Protein AF-0000000070920409 (afdb_homodimer)

Sequence (312 aa):
MTSNKRRVFLKGTLAAGTVGVAVGAGLLAPSQLLAAWPADAFQAEGIDNSLQATLGTTDLTPGDIEITAPEIAENGAVVPVTMETSMSDVTEMALFAVENGNPLTSKYLLSAGTVPMVATRIKLGQSSDVIAAVKSGGTWYSAAREVKVTIGGCGGMTSNKRRVFLKGTLAAGTVGVAVGAGLLAPSQLLAAWPADAFQAEGIDNSLQATLGTTDLTPGDIEITAPEIAENGAVVPVTMETSMSDVTEMALFAVENGNPLTSKYLLSAGTVPMVATRIKLGQSSDVIAAVKSGGTWYSAAREVKVTIGGCGG

Structure (mmCIF, N/CA/C/O backbone):
data_AF-0000000070920409-model_v1
#
loop_
_entity.id
_entity.type
_entity.pdbx_description
1 polymer 'Sulfur oxidation protein'
#
loop_
_atom_site.group_PDB
_atom_site.id
_atom_site.type_symbol
_atom_site.label_atom_id
_atom_site.label_alt_id
_atom_site.label_comp_id
_atom_site.label_asym_id
_atom_site.label_entity_id
_atom_site.label_seq_id
_atom_site.pdbx_PDB_ins_code
_atom_site.Cartn_x
_atom_site.Cartn_y
_atom_site.Cartn_z
_atom_site.occupancy
_atom_site.B_iso_or_equiv
_atom_site.auth_seq_id
_atom_site.auth_comp_id
_atom_site.auth_asym_id
_atom_site.auth_atom_id
_atom_site.pdbx_PDB_model_num
ATOM 1 N N . MET A 1 1 ? 64.562 73.75 -27.641 1 24.08 1 MET A N 1
ATOM 2 C CA . MET A 1 1 ? 64.125 72.688 -28.547 1 24.08 1 MET A CA 1
ATOM 3 C C . MET A 1 1 ? 63.375 71.625 -27.781 1 24.08 1 MET A C 1
ATOM 5 O O . MET A 1 1 ? 62.562 70.875 -28.359 1 24.08 1 MET A O 1
ATOM 9 N N . THR A 1 2 ? 64.188 71 -26.781 1 21.31 2 THR A N 1
ATOM 10 C CA . THR A 1 2 ? 64 69.562 -26.766 1 21.31 2 THR A CA 1
ATOM 11 C C . THR A 1 2 ? 62.562 69.188 -26.422 1 21.31 2 THR A C 1
ATOM 13 O O . THR A 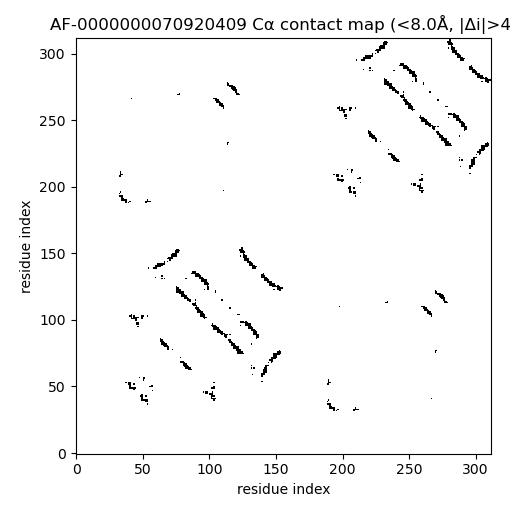1 2 ? 61.812 70 -25.906 1 21.31 2 THR A O 1
ATOM 16 N N . SER A 1 3 ? 62.406 67.812 -26.094 1 22.19 3 SER A N 1
ATOM 17 C CA . SER A 1 3 ? 61.688 66.625 -26.422 1 22.19 3 SER A CA 1
ATOM 18 C C . SER A 1 3 ? 60.438 66.438 -25.562 1 22.19 3 SER A C 1
ATOM 20 O O . SER A 1 3 ? 59.344 66.312 -26.062 1 22.19 3 SER A O 1
ATOM 22 N N . ASN A 1 4 ? 60.406 65.375 -24.625 1 23.73 4 ASN A N 1
ATOM 23 C CA . ASN A 1 4 ? 59.844 64.062 -24.719 1 23.73 4 ASN A CA 1
ATOM 24 C C . ASN A 1 4 ? 58.469 63.969 -24.062 1 23.73 4 ASN A C 1
ATOM 26 O O . ASN A 1 4 ? 58.094 64.875 -23.297 1 23.73 4 ASN A O 1
ATOM 30 N N . LYS A 1 5 ? 58.156 62.656 -23.297 1 25.06 5 LYS A N 1
ATOM 31 C CA . LYS A 1 5 ? 57.375 61.406 -23.266 1 25.06 5 LYS A CA 1
ATOM 32 C C . LYS 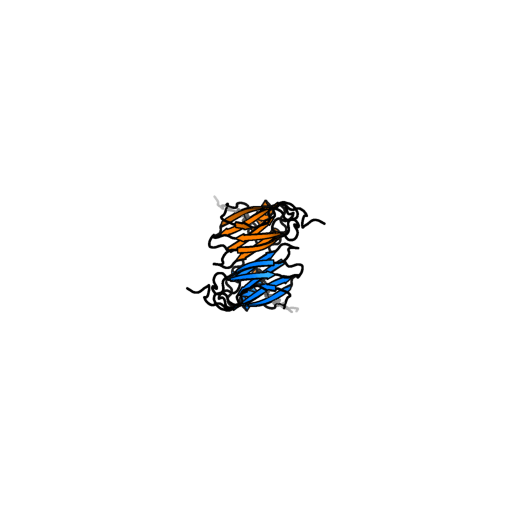A 1 5 ? 56.188 61.562 -22.312 1 25.06 5 LYS A C 1
ATOM 34 O O . LYS A 1 5 ? 56.25 62.281 -21.312 1 25.06 5 LYS A O 1
ATOM 39 N N . ARG A 1 6 ? 55.031 61.062 -22.781 1 29.33 6 ARG A N 1
ATOM 40 C CA . ARG A 1 6 ? 53.688 60.5 -22.781 1 29.33 6 ARG A CA 1
ATOM 41 C C . ARG A 1 6 ? 53.5 59.562 -21.578 1 29.33 6 ARG A C 1
ATOM 43 O O . ARG A 1 6 ? 53.906 58.406 -21.625 1 29.33 6 ARG A O 1
ATOM 50 N N . ARG A 1 7 ? 54.156 59.875 -20.359 1 27.88 7 ARG A N 1
ATOM 51 C CA . ARG A 1 7 ? 54 58.781 -19.406 1 27.88 7 ARG A CA 1
ATOM 52 C C . ARG A 1 7 ? 52.531 58.312 -19.359 1 27.88 7 ARG A C 1
ATOM 54 O O . ARG A 1 7 ? 51.625 59.094 -19.047 1 27.88 7 ARG A O 1
ATOM 61 N N . VAL A 1 8 ? 52.188 57.281 -20.234 1 27.53 8 VAL A N 1
ATOM 62 C CA . VAL A 1 8 ? 51.062 56.406 -20.422 1 27.53 8 VAL A CA 1
ATOM 63 C C . VAL A 1 8 ? 50.656 55.781 -19.094 1 27.53 8 VAL A C 1
ATOM 65 O O . VAL A 1 8 ? 49.812 54.875 -19.062 1 27.53 8 VAL A O 1
ATOM 68 N N . PHE A 1 9 ? 51.188 56.188 -17.969 1 27.42 9 PHE A N 1
ATOM 69 C CA . PHE A 1 9 ? 50.969 55.188 -16.938 1 27.42 9 PHE A CA 1
ATOM 70 C C . PHE A 1 9 ? 49.562 54.625 -16.984 1 27.42 9 PHE A C 1
ATOM 72 O O . PHE A 1 9 ? 48.594 55.375 -17.203 1 27.42 9 PHE A O 1
ATOM 79 N N . LEU A 1 10 ? 49.438 53.25 -16.906 1 28.22 10 LEU A N 1
ATOM 80 C CA . LEU A 1 10 ? 48.75 51.969 -16.875 1 28.22 10 LEU A CA 1
ATOM 81 C C . LEU A 1 10 ? 47.688 51.906 -15.773 1 28.22 10 LEU A C 1
ATOM 83 O O . LEU A 1 10 ? 47.875 51.219 -14.773 1 28.22 10 LEU A O 1
ATOM 87 N N . LYS A 1 11 ? 47.375 53.062 -15.117 1 29.78 11 LYS A N 1
ATOM 88 C CA . LYS A 1 11 ? 46.5 52.688 -14.023 1 29.78 11 LYS A CA 1
ATOM 89 C C . LYS A 1 11 ? 45.438 51.688 -14.5 1 29.78 11 LYS A C 1
ATOM 91 O O . LYS A 1 11 ? 44.656 52 -15.406 1 29.78 11 LYS A O 1
ATOM 96 N N . GLY A 1 12 ? 45.875 50.469 -14.672 1 27.77 12 GLY A N 1
ATOM 97 C CA . GLY A 1 12 ? 45.125 49.219 -14.805 1 27.77 12 GLY A CA 1
ATOM 98 C C . GLY A 1 12 ? 43.844 49.219 -14.008 1 27.77 12 GLY A C 1
ATOM 99 O O . GLY A 1 12 ? 43.844 49.531 -12.812 1 27.77 12 GLY A O 1
ATOM 100 N N . THR A 1 13 ? 42.781 49.812 -14.547 1 29.25 13 THR A N 1
ATOM 101 C CA . THR A 1 13 ? 41.375 49.594 -14.195 1 29.25 13 THR A CA 1
ATOM 102 C C . THR A 1 13 ? 41.125 48.125 -13.883 1 29.25 13 THR A C 1
ATOM 104 O O . THR A 1 13 ? 41.094 47.281 -14.789 1 29.25 13 THR A O 1
ATOM 107 N N . LEU A 1 14 ? 42.094 47.531 -13.062 1 29.72 14 LEU A N 1
ATOM 108 C CA . LEU A 1 14 ? 41.594 46.219 -12.633 1 29.72 14 LEU A CA 1
ATOM 109 C C . LEU A 1 14 ? 40.125 46.344 -12.219 1 29.72 14 LEU A C 1
ATOM 111 O O . LEU A 1 14 ? 39.781 47 -11.227 1 29.72 14 LEU A O 1
ATOM 115 N N . ALA A 1 15 ? 39.25 46.688 -13.25 1 30.47 15 ALA A N 1
ATOM 116 C CA . ALA A 1 15 ? 37.844 46.344 -13.07 1 30.47 15 ALA A CA 1
ATOM 117 C C . ALA A 1 15 ? 37.656 45 -12.359 1 30.47 15 ALA A C 1
ATOM 119 O O . ALA A 1 15 ? 38.062 43.969 -12.883 1 30.47 15 ALA A O 1
ATOM 120 N N . ALA A 1 16 ? 38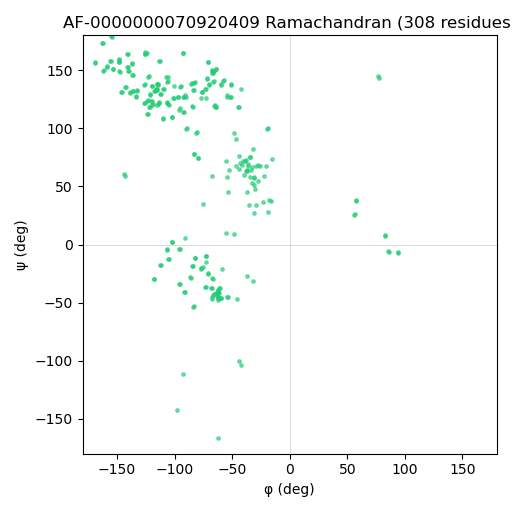.125 44.938 -11.094 1 31.44 16 ALA A N 1
ATOM 121 C CA . ALA A 1 16 ? 37.656 43.844 -10.266 1 31.44 16 ALA A CA 1
ATOM 122 C C . ALA A 1 16 ? 36.25 43.438 -10.633 1 31.44 16 ALA A C 1
ATOM 124 O O . ALA A 1 16 ? 3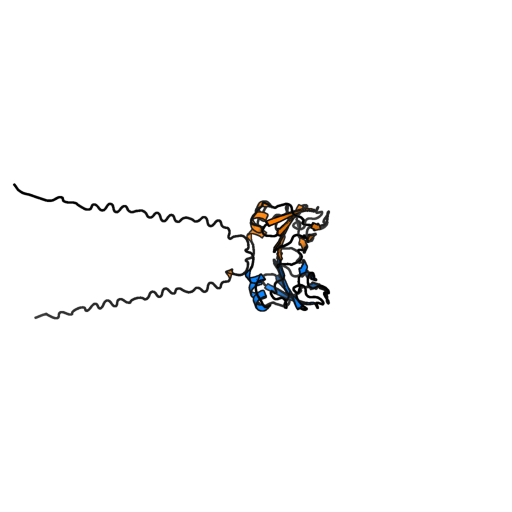5.312 44.219 -10.43 1 31.44 16 ALA A O 1
ATOM 125 N N . GLY A 1 17 ? 36.094 43.062 -11.945 1 31.52 17 GLY A N 1
ATOM 126 C CA . GLY A 1 17 ? 34.875 42.312 -12.18 1 31.52 17 GLY A CA 1
ATOM 127 C C . GLY A 1 17 ? 34.5 41.375 -11.047 1 31.52 17 GLY A C 1
ATOM 128 O O . GLY A 1 17 ? 35.281 40.469 -10.711 1 31.52 17 GLY A O 1
ATOM 129 N N . THR A 1 18 ? 34.125 41.969 -9.969 1 33.81 18 THR A N 1
ATOM 130 C CA . THR A 1 18 ? 33.469 41.125 -9.008 1 33.81 18 THR A CA 1
ATOM 131 C C . THR A 1 18 ? 32.594 40.062 -9.719 1 33.81 18 THR A C 1
ATOM 133 O O . THR A 1 18 ? 31.719 40.406 -10.516 1 33.81 18 THR A O 1
ATOM 136 N N . VAL A 1 19 ? 33.281 39.125 -10.414 1 33.31 19 VAL A N 1
ATOM 137 C CA . VAL A 1 19 ? 32.5 37.906 -10.688 1 33.31 19 VAL A CA 1
ATOM 138 C C . VAL A 1 19 ? 31.562 37.625 -9.516 1 33.31 19 VAL A C 1
ATOM 140 O O . VAL A 1 19 ? 32.031 37.312 -8.406 1 33.31 19 VAL A O 1
ATOM 143 N N . GLY A 1 20 ? 30.703 38.562 -9.203 1 33.12 20 GLY A N 1
ATOM 144 C CA . GLY A 1 20 ? 29.641 38.062 -8.328 1 33.12 20 GLY A CA 1
ATOM 145 C C . GLY A 1 20 ? 29.25 36.625 -8.617 1 33.12 20 GLY A C 1
ATOM 146 O O . GLY A 1 20 ? 28.859 36.281 -9.734 1 33.12 20 GLY A O 1
ATOM 147 N N . VAL A 1 21 ? 30.109 35.719 -8.188 1 34.66 21 VAL A N 1
ATOM 148 C CA . VAL A 1 21 ? 29.531 34.375 -8.086 1 34.66 21 VAL A CA 1
ATOM 149 C C . VAL A 1 21 ? 28.062 34.469 -7.68 1 34.66 21 VAL A C 1
ATOM 151 O O . VAL A 1 21 ? 27.75 34.906 -6.562 1 34.66 21 VAL A O 1
ATOM 154 N N . ALA A 1 22 ? 27.172 35.062 -8.508 1 34.62 22 ALA A N 1
ATOM 155 C CA . ALA A 1 22 ? 25.797 34.625 -8.305 1 34.62 22 ALA A CA 1
ATOM 156 C C . ALA A 1 22 ? 25.734 33.188 -7.84 1 34.62 22 ALA A C 1
ATOM 158 O O . ALA A 1 22 ? 26.109 32.281 -8.586 1 34.62 22 ALA A O 1
ATOM 159 N N . VAL A 1 23 ? 26.359 32.844 -6.75 1 35.19 23 VAL A N 1
ATOM 160 C CA . VAL A 1 23 ? 25.703 31.672 -6.191 1 35.19 23 VAL A CA 1
ATOM 161 C C . VAL A 1 23 ? 24.234 31.656 -6.594 1 35.19 23 VAL A C 1
ATOM 163 O O . VAL A 1 23 ? 23.453 32.531 -6.156 1 35.19 23 VAL A O 1
ATOM 166 N N . GLY A 1 24 ? 23.891 31.719 -7.816 1 34.56 24 GLY A N 1
ATOM 167 C CA . GLY A 1 24 ? 22.578 31.172 -8.117 1 34.56 24 GLY A CA 1
ATOM 168 C C . GLY A 1 24 ? 22.094 30.172 -7.074 1 34.56 24 GLY A C 1
ATOM 169 O O . GLY A 1 24 ? 22.641 29.078 -6.945 1 34.56 24 GLY A O 1
ATOM 170 N N . ALA A 1 25 ? 21.984 30.562 -5.871 1 38.34 25 ALA A N 1
ATOM 171 C CA . ALA A 1 25 ? 21.031 29.844 -5.035 1 38.34 25 ALA A CA 1
ATOM 172 C C . ALA A 1 25 ? 19.969 29.156 -5.887 1 38.34 25 ALA A C 1
ATOM 174 O O . ALA A 1 25 ? 19.047 29.812 -6.398 1 38.34 25 ALA A O 1
ATOM 175 N N . GLY A 1 26 ? 20.266 28.625 -7.047 1 37.44 26 GLY A N 1
ATOM 176 C CA . GLY A 1 26 ? 19.312 27.625 -7.508 1 37.44 26 GLY A CA 1
ATOM 177 C C . GLY A 1 26 ? 18.391 27.141 -6.41 1 37.44 26 GLY A C 1
ATOM 178 O O . GLY A 1 26 ? 18.828 26.547 -5.434 1 37.44 26 GLY A O 1
ATOM 179 N N . LEU A 1 27 ? 17.469 27.859 -5.984 1 36.19 27 LEU A N 1
ATOM 180 C CA . LEU A 1 27 ? 16.203 27.359 -5.43 1 36.19 27 LEU A CA 1
ATOM 181 C C . LEU A 1 27 ? 15.961 25.922 -5.836 1 36.19 27 LEU A C 1
ATOM 183 O O . LEU A 1 27 ? 15.445 25.656 -6.922 1 36.19 27 LEU A O 1
ATOM 187 N N . LEU A 1 28 ? 16.891 25.078 -5.902 1 38.91 28 LEU A N 1
ATOM 188 C CA . LEU A 1 28 ? 16.391 23.719 -5.844 1 38.91 28 LEU A CA 1
ATOM 189 C C . LEU A 1 28 ? 15.094 23.656 -5.035 1 38.91 28 LEU A C 1
ATOM 191 O O . LEU A 1 28 ? 15.086 23.969 -3.846 1 38.91 28 LEU A O 1
ATOM 195 N N . ALA A 1 29 ? 14.055 24.203 -5.492 1 41.34 29 ALA A N 1
ATOM 196 C CA . ALA A 1 29 ? 12.781 23.781 -4.91 1 41.34 29 ALA A CA 1
ATOM 197 C C . ALA A 1 29 ? 12.922 22.438 -4.199 1 41.34 29 ALA A C 1
ATOM 199 O O . ALA A 1 29 ? 13.5 21.5 -4.742 1 41.34 29 ALA A O 1
ATOM 200 N N . PRO A 1 30 ? 13.047 22.359 -2.977 1 42.56 30 PRO A N 1
ATOM 201 C CA . PRO A 1 30 ? 12.977 21.047 -2.33 1 42.56 30 PRO A CA 1
ATOM 202 C C . PRO A 1 30 ? 12.094 20.062 -3.096 1 42.56 30 PRO A C 1
ATOM 204 O O . PRO A 1 30 ? 10.875 20.016 -2.877 1 42.56 30 PRO A O 1
ATOM 207 N N . SER A 1 31 ? 12 20.062 -4.359 1 45.41 31 SER A N 1
ATOM 208 C CA . SER A 1 31 ? 11.32 18.938 -5.008 1 45.41 31 SER A CA 1
ATOM 209 C C . SER A 1 31 ? 11.516 17.641 -4.227 1 45.41 31 SER A C 1
ATOM 211 O O . SER A 1 31 ? 11.133 16.578 -4.695 1 45.41 31 SER A O 1
ATOM 213 N N . GLN A 1 32 ? 12.695 17.484 -3.537 1 46.72 32 GLN A N 1
ATOM 214 C CA . GLN A 1 32 ? 13.25 16.266 -2.959 1 46.72 32 GLN A CA 1
ATOM 215 C C . GLN A 1 32 ? 12.195 15.492 -2.182 1 46.72 32 GLN A C 1
ATOM 217 O O . GLN A 1 32 ? 12.344 14.289 -1.946 1 46.72 32 GLN A O 1
ATOM 222 N N . LEU A 1 33 ? 11.367 16.234 -1.258 1 54.28 33 LEU A N 1
ATOM 223 C CA . LEU A 1 33 ? 11.008 15.586 -0.005 1 54.28 33 LEU A CA 1
ATOM 224 C C . LEU A 1 33 ? 9.977 14.492 -0.243 1 54.28 33 LEU A C 1
ATOM 226 O O . LEU A 1 33 ? 9.68 13.703 0.658 1 54.28 33 LEU A O 1
ATOM 230 N N . LEU A 1 34 ? 9.312 14.469 -1.468 1 65.06 34 LEU A N 1
ATOM 231 C CA . LEU A 1 34 ? 8.344 13.398 -1.681 1 65.06 34 LEU A CA 1
ATOM 232 C C . LEU A 1 34 ? 9.055 12.062 -1.901 1 65.06 34 LEU A C 1
ATOM 234 O O . LEU A 1 34 ? 10.148 12.023 -2.471 1 65.06 34 LEU A O 1
ATOM 238 N N . ALA A 1 35 ? 8.641 11.172 -1.112 1 67.19 35 ALA A N 1
ATOM 239 C CA . ALA A 1 35 ? 9.18 9.836 -1.391 1 67.19 35 ALA A CA 1
ATOM 240 C C . ALA A 1 35 ? 9.125 9.523 -2.883 1 67.19 35 ALA A C 1
ATOM 242 O O . ALA A 1 35 ? 8.055 9.586 -3.498 1 67.19 35 ALA A O 1
ATOM 243 N N . ALA A 1 36 ? 10.234 9.305 -3.508 1 80.12 36 ALA A N 1
ATOM 244 C CA . ALA A 1 36 ? 10.344 9.031 -4.938 1 80.12 36 ALA A CA 1
ATOM 245 C C . ALA A 1 36 ? 9.828 7.633 -5.27 1 80.12 36 ALA A C 1
ATOM 247 O O . ALA A 1 36 ? 9.922 6.719 -4.445 1 80.12 36 ALA A O 1
ATOM 248 N N . TRP A 1 37 ? 9.203 7.562 -6.41 1 90 37 TRP A N 1
ATOM 249 C CA . TRP A 1 37 ? 8.844 6.262 -6.965 1 90 37 TRP A CA 1
ATOM 250 C C . TRP A 1 37 ? 10.062 5.336 -7.016 1 90 37 TRP A C 1
ATOM 252 O O . TRP A 1 37 ? 11.102 5.695 -7.57 1 90 37 TRP A O 1
ATOM 262 N N . PRO A 1 38 ? 9.852 4.164 -6.422 1 93.81 38 PRO A N 1
ATOM 263 C CA . PRO A 1 38 ? 10.977 3.229 -6.434 1 93.81 38 PRO A CA 1
ATOM 264 C C . PRO A 1 38 ? 11.07 2.434 -7.734 1 93.81 38 PRO A C 1
ATOM 266 O O . PRO A 1 38 ? 10.844 1.221 -7.738 1 93.81 38 PRO A O 1
ATOM 269 N N . ALA A 1 39 ? 11.555 2.994 -8.789 1 94.19 39 ALA A N 1
ATOM 270 C CA . ALA A 1 39 ? 11.617 2.387 -10.109 1 94.19 39 ALA A CA 1
ATOM 271 C C . ALA A 1 39 ? 12.484 1.131 -10.102 1 94.19 39 ALA A C 1
ATOM 273 O O . ALA A 1 39 ? 12.148 0.128 -10.734 1 94.19 39 ALA A O 1
ATOM 274 N N . ASP A 1 40 ? 13.555 1.151 -9.398 1 95.38 40 ASP A N 1
ATOM 275 C CA . ASP A 1 40 ? 14.484 0.023 -9.352 1 95.38 40 ASP A CA 1
ATOM 276 C C . ASP A 1 40 ? 13.812 -1.213 -8.758 1 95.38 40 ASP A C 1
ATOM 278 O O . ASP A 1 40 ? 14.047 -2.334 -9.211 1 95.38 40 ASP A O 1
ATOM 282 N N . ALA A 1 41 ? 13.07 -0.967 -7.742 1 97.44 41 ALA A N 1
ATOM 283 C CA . ALA A 1 41 ? 12.375 -2.082 -7.102 1 97.44 41 ALA A CA 1
ATOM 284 C C . ALA A 1 41 ? 11.414 -2.758 -8.07 1 97.44 41 ALA A C 1
ATOM 286 O O . ALA A 1 41 ? 11.375 -3.986 -8.164 1 97.44 41 ALA A O 1
ATOM 287 N N . PHE A 1 42 ? 10.672 -1.983 -8.867 1 97.5 42 PHE A N 1
ATOM 288 C CA . PHE A 1 42 ? 9.648 -2.525 -9.742 1 97.5 42 PHE A CA 1
ATOM 289 C C . PHE A 1 42 ? 10.266 -3.043 -11.039 1 97.5 42 PHE A C 1
ATOM 291 O O . PHE A 1 42 ? 9.617 -3.771 -11.797 1 97.5 42 PHE A O 1
ATOM 298 N N . GLN A 1 43 ? 11.523 -2.719 -11.281 1 97.62 43 GLN A N 1
ATOM 299 C CA . GLN A 1 43 ? 12.18 -3.148 -12.508 1 97.62 43 GLN A CA 1
ATOM 300 C C . GLN A 1 43 ? 13.164 -4.289 -12.242 1 97.62 43 GLN A C 1
ATOM 302 O O . GLN A 1 43 ? 13.68 -4.902 -13.172 1 97.62 43 GLN A O 1
ATOM 307 N N . ALA A 1 44 ? 13.438 -4.504 -10.977 1 97.94 44 ALA A N 1
ATOM 308 C CA . ALA A 1 44 ? 14.375 -5.562 -10.625 1 97.94 44 ALA A CA 1
ATOM 309 C C . ALA A 1 44 ? 13.906 -6.91 -11.172 1 97.94 44 ALA A C 1
ATOM 311 O O . ALA A 1 44 ? 12.719 -7.219 -11.141 1 97.94 44 ALA A O 1
ATOM 312 N N . GLU A 1 45 ? 14.859 -7.711 -11.633 1 98.5 45 GLU A N 1
ATOM 313 C CA . GLU A 1 45 ? 14.602 -9.078 -12.07 1 98.5 45 GLU A CA 1
ATOM 314 C C . GLU A 1 45 ? 15.148 -10.086 -11.062 1 98.5 45 GLU A C 1
ATOM 316 O O . GLU A 1 45 ? 16.219 -9.883 -10.484 1 98.5 45 GLU A O 1
ATOM 321 N N . GLY A 1 46 ? 14.438 -11.172 -10.906 1 98.62 46 GLY A N 1
ATOM 322 C CA . GLY A 1 46 ? 14.836 -12.172 -9.93 1 98.62 46 GLY A CA 1
ATOM 323 C C . GLY A 1 46 ? 14.5 -11.781 -8.508 1 98.62 46 GLY A C 1
ATOM 324 O O . GLY A 1 46 ? 14.617 -10.617 -8.133 1 98.62 46 GLY A O 1
ATOM 325 N N . ILE A 1 47 ? 14.156 -12.672 -7.723 1 98.69 47 ILE A N 1
ATOM 326 C CA . ILE A 1 47 ? 13.586 -12.43 -6.402 1 98.69 47 ILE A CA 1
ATOM 327 C C . ILE A 1 47 ? 14.641 -11.789 -5.5 1 98.69 47 ILE A C 1
ATOM 329 O O . ILE A 1 47 ? 14.336 -10.859 -4.742 1 98.69 47 ILE A O 1
ATOM 333 N N . ASP A 1 48 ? 15.875 -12.281 -5.535 1 98.56 48 ASP A N 1
ATOM 334 C CA . ASP A 1 48 ? 16.891 -11.719 -4.648 1 98.56 48 ASP A CA 1
ATOM 335 C C . ASP A 1 48 ? 17.125 -10.242 -4.945 1 98.56 48 ASP A C 1
ATOM 337 O O . ASP A 1 48 ? 17.188 -9.422 -4.027 1 98.56 48 ASP A O 1
ATOM 341 N N . ASN A 1 49 ? 17.25 -9.906 -6.207 1 98.5 49 ASN A N 1
ATOM 342 C CA . ASN A 1 49 ? 17.422 -8.508 -6.602 1 98.5 49 ASN A CA 1
ATOM 343 C C . ASN A 1 49 ? 16.203 -7.668 -6.223 1 98.5 49 ASN A C 1
ATOM 345 O O . ASN A 1 49 ? 16.344 -6.52 -5.797 1 98.5 49 ASN A O 1
ATOM 349 N N . SER A 1 50 ? 15.055 -8.211 -6.438 1 98.31 50 SER A N 1
ATOM 350 C CA . SER A 1 50 ? 13.82 -7.508 -6.117 1 98.31 50 SER A CA 1
ATOM 351 C C . SER A 1 50 ? 13.719 -7.223 -4.621 1 98.31 50 SER A C 1
ATOM 353 O O . SER A 1 50 ? 13.375 -6.109 -4.219 1 98.31 50 SER A O 1
ATOM 355 N N . LEU A 1 51 ? 14.023 -8.242 -3.803 1 98.44 51 LEU A N 1
ATOM 356 C CA . LEU A 1 51 ? 14.031 -8.055 -2.355 1 98.44 51 LEU A CA 1
ATOM 357 C C . LEU A 1 51 ? 15.039 -6.977 -1.954 1 98.44 51 LEU A C 1
ATOM 359 O O . LEU A 1 51 ? 14.711 -6.074 -1.18 1 98.44 51 LEU A O 1
ATOM 363 N N . GLN A 1 52 ? 16.156 -7.055 -2.49 1 97.88 52 GLN A N 1
ATOM 364 C CA . GLN A 1 52 ? 17.203 -6.09 -2.152 1 97.88 52 GLN A CA 1
ATOM 365 C C . GLN A 1 52 ? 16.781 -4.672 -2.539 1 97.88 52 GLN A C 1
ATOM 367 O O . GLN A 1 52 ? 16.953 -3.734 -1.759 1 97.88 52 GLN A O 1
ATOM 372 N N . ALA A 1 53 ? 16.297 -4.523 -3.697 1 97.06 53 ALA A N 1
ATOM 373 C CA . ALA A 1 53 ? 15.914 -3.207 -4.199 1 97.06 53 ALA A CA 1
ATOM 374 C C . ALA A 1 53 ? 14.727 -2.646 -3.422 1 97.06 53 ALA A C 1
ATOM 376 O O . ALA A 1 53 ? 14.586 -1.43 -3.283 1 97.06 53 ALA A O 1
ATOM 377 N N . THR A 1 54 ? 13.875 -3.49 -2.92 1 97.75 54 THR A N 1
ATOM 378 C CA . THR A 1 54 ? 12.641 -3.057 -2.273 1 97.75 54 THR A CA 1
ATOM 379 C C . THR A 1 54 ? 12.852 -2.865 -0.775 1 97.75 54 THR A C 1
ATOM 381 O O . THR A 1 54 ? 12.375 -1.886 -0.196 1 97.75 54 THR A O 1
ATOM 384 N N . LEU A 1 55 ? 13.633 -3.82 -0.147 1 97.62 55 LEU A N 1
ATOM 385 C CA . LEU A 1 55 ? 13.672 -3.908 1.309 1 97.62 55 LEU A CA 1
ATOM 386 C C . LEU A 1 55 ? 15.039 -3.512 1.843 1 97.62 55 LEU A C 1
ATOM 388 O O . LEU A 1 55 ? 15.195 -3.264 3.041 1 97.62 55 LEU A O 1
ATOM 392 N N . GLY A 1 56 ? 16.016 -3.514 0.974 1 96.44 56 GLY A N 1
ATOM 393 C CA . GLY A 1 56 ? 17.375 -3.256 1.393 1 96.44 56 GLY A CA 1
ATOM 394 C C . GLY A 1 56 ? 18.078 -4.484 1.944 1 96.44 56 GLY A C 1
ATOM 395 O O . GLY A 1 56 ? 19.172 -4.387 2.508 1 96.44 56 GLY A O 1
ATOM 396 N N . THR A 1 57 ? 17.438 -5.621 1.836 1 97.44 57 THR A N 1
ATOM 397 C CA . THR A 1 57 ? 17.984 -6.867 2.357 1 97.44 57 THR A CA 1
ATOM 398 C C . THR A 1 57 ? 17.344 -8.07 1.665 1 97.44 57 THR A C 1
ATOM 400 O O . THR A 1 57 ? 16.25 -7.973 1.117 1 97.44 57 THR A O 1
ATOM 403 N N . THR A 1 58 ? 18.062 -9.117 1.636 1 97.81 58 THR A N 1
ATOM 404 C CA . THR A 1 58 ? 17.516 -10.391 1.193 1 97.81 58 THR A CA 1
ATOM 405 C C . THR A 1 58 ? 17.312 -11.336 2.377 1 97.81 58 THR A C 1
ATOM 407 O O . THR A 1 58 ? 16.797 -12.445 2.213 1 97.81 58 THR A O 1
ATOM 410 N N . ASP A 1 59 ? 17.766 -10.844 3.518 1 95.25 59 ASP A N 1
ATOM 411 C CA . ASP A 1 59 ? 17.672 -11.633 4.738 1 95.25 59 ASP A CA 1
ATOM 412 C C . ASP A 1 59 ? 16.344 -11.367 5.453 1 95.25 59 ASP A C 1
ATOM 414 O O . ASP A 1 59 ? 16.188 -10.352 6.137 1 95.25 59 ASP A O 1
ATOM 418 N N . LEU A 1 60 ? 15.445 -12.266 5.254 1 96.94 60 LEU A N 1
ATOM 419 C CA . LEU A 1 60 ? 14.133 -12.117 5.883 1 96.94 60 LEU A CA 1
ATOM 420 C C . LEU A 1 60 ? 13.938 -13.148 6.988 1 96.94 60 LEU A C 1
ATOM 422 O O . LEU A 1 60 ? 14.266 -14.32 6.809 1 96.94 60 LEU A O 1
ATOM 426 N N . THR A 1 61 ? 13.461 -12.727 8.094 1 97.44 61 THR A N 1
ATOM 427 C CA . THR A 1 61 ? 13.148 -13.594 9.219 1 97.44 61 THR A CA 1
ATOM 428 C C . THR A 1 61 ? 11.758 -14.211 9.055 1 97.44 61 THR A C 1
ATOM 430 O O . THR A 1 61 ? 10.805 -13.516 8.703 1 97.44 61 THR A O 1
ATOM 433 N N . PRO A 1 62 ? 11.633 -15.516 9.258 1 97.62 62 PRO A N 1
ATOM 434 C CA . PRO A 1 62 ? 10.266 -16.047 9.281 1 97.62 62 PRO A CA 1
ATOM 435 C C . PRO A 1 62 ? 9.375 -15.32 10.281 1 97.62 62 PRO A C 1
ATOM 437 O O . PRO A 1 62 ? 9.781 -15.086 11.422 1 97.62 62 PRO A O 1
ATOM 440 N N . GLY A 1 63 ? 8.211 -14.859 9.836 1 96.94 63 GLY A N 1
ATOM 441 C CA . GLY A 1 63 ? 7.344 -14.07 10.703 1 96.94 63 GLY A CA 1
ATOM 442 C C . GLY A 1 63 ? 5.941 -14.633 10.812 1 96.94 63 GLY A C 1
ATOM 443 O O . GLY A 1 63 ? 5.562 -15.523 10.047 1 96.94 63 GLY A O 1
ATOM 444 N N . ASP A 1 64 ? 5.23 -14.133 11.805 1 97.75 64 ASP A N 1
ATOM 445 C CA . ASP A 1 64 ? 3.816 -14.453 11.992 1 97.75 64 ASP A CA 1
ATOM 446 C C . ASP A 1 64 ? 2.939 -13.625 11.055 1 97.75 64 ASP A C 1
ATOM 448 O O . ASP A 1 64 ? 2.307 -12.656 11.477 1 97.75 64 ASP A O 1
ATOM 452 N N . ILE A 1 65 ? 2.922 -13.961 9.82 1 98.81 65 ILE A N 1
ATOM 453 C CA . ILE A 1 65 ? 2.18 -13.312 8.742 1 98.81 65 ILE A CA 1
ATOM 454 C C . ILE A 1 65 ? 1.216 -14.312 8.102 1 98.81 65 ILE A C 1
ATOM 456 O O . ILE A 1 65 ? 1.624 -15.398 7.688 1 98.81 65 ILE A O 1
ATOM 460 N N . GLU A 1 66 ? 0.011 -13.984 8.094 1 98.88 66 GLU A N 1
ATOM 461 C CA . GLU A 1 66 ? -0.985 -14.805 7.418 1 98.88 66 GLU A CA 1
ATOM 462 C C . GLU A 1 66 ? -1.197 -14.344 5.98 1 98.88 66 GLU A C 1
ATOM 464 O O . GLU A 1 66 ? -1.478 -13.172 5.734 1 98.88 66 GLU A O 1
ATOM 469 N N . ILE A 1 67 ? -1.078 -15.266 5.043 1 98.88 67 ILE A N 1
ATOM 470 C CA . ILE A 1 67 ? -1.352 -15.016 3.633 1 98.88 67 ILE A CA 1
ATOM 471 C C . ILE A 1 67 ? -2.574 -15.82 3.193 1 98.88 67 ILE A C 1
ATOM 473 O O . ILE A 1 67 ? -2.6 -17.047 3.33 1 98.88 67 ILE A O 1
ATOM 477 N N . THR A 1 68 ? -3.545 -15.188 2.723 1 98.94 68 THR A N 1
ATOM 478 C CA . THR A 1 68 ? -4.688 -15.844 2.1 1 98.94 68 THR A CA 1
ATOM 479 C C . THR A 1 68 ? -4.652 -15.672 0.584 1 98.94 68 THR A C 1
ATOM 481 O O . THR A 1 68 ? -4.613 -14.547 0.084 1 98.94 68 THR A O 1
ATOM 484 N N . ALA A 1 69 ? -4.641 -16.703 -0.122 1 98.81 69 ALA A N 1
ATOM 485 C CA . ALA A 1 69 ? -4.66 -16.781 -1.581 1 98.81 69 ALA A CA 1
ATOM 486 C C . ALA A 1 69 ? -5.223 -18.109 -2.059 1 98.81 69 ALA A C 1
ATOM 488 O O . ALA A 1 69 ? -5.262 -19.078 -1.3 1 98.81 69 ALA A O 1
ATOM 489 N N . PRO A 1 70 ? -5.691 -18.109 -3.279 1 98.75 70 PRO A N 1
ATOM 490 C CA . PRO A 1 70 ? -6.16 -19.406 -3.77 1 98.75 70 PRO A CA 1
ATOM 491 C C . PRO A 1 70 ? -5.031 -20.422 -3.924 1 98.75 70 PRO A C 1
ATOM 493 O O . PRO A 1 70 ? -3.887 -20.047 -4.191 1 98.75 70 PRO A O 1
ATOM 496 N N . GLU A 1 71 ? -5.438 -21.625 -3.729 1 98.62 71 GLU A N 1
ATOM 497 C CA . GLU A 1 71 ? -4.473 -22.672 -4.055 1 98.62 71 GLU A CA 1
ATOM 498 C C . GLU A 1 71 ? -4.215 -22.734 -5.555 1 98.62 71 GLU A C 1
ATOM 500 O O . GLU A 1 71 ? -3.064 -22.844 -5.988 1 98.62 71 GLU A O 1
ATOM 505 N N . ILE A 1 72 ? -5.387 -22.703 -6.246 1 98.62 72 ILE A N 1
ATOM 506 C CA . ILE A 1 72 ? -5.336 -22.656 -7.703 1 98.62 72 ILE A CA 1
ATOM 507 C C . ILE A 1 72 ? -6.008 -21.375 -8.203 1 98.62 72 ILE A C 1
ATOM 509 O O . ILE A 1 72 ? -7.188 -21.141 -7.934 1 98.62 72 ILE A O 1
ATOM 513 N N . ALA A 1 73 ? -5.234 -20.578 -8.93 1 98.31 73 ALA A N 1
ATOM 514 C CA . ALA A 1 73 ? -5.789 -19.438 -9.641 1 98.31 73 ALA A CA 1
ATOM 515 C C . ALA A 1 73 ? -6.09 -19.781 -11.094 1 98.31 73 ALA A C 1
ATOM 517 O O . ALA A 1 73 ? -5.184 -20.094 -11.867 1 98.31 73 ALA A O 1
ATOM 518 N N . GLU A 1 74 ? -7.289 -19.734 -11.398 1 97.56 74 GLU A N 1
ATOM 519 C CA . GLU A 1 74 ? -7.688 -20.031 -12.773 1 97.56 74 GLU A CA 1
ATOM 520 C C . GLU A 1 74 ? -7.188 -18.953 -13.734 1 97.56 74 GLU A C 1
ATOM 522 O O . GLU A 1 74 ? -6.844 -19.25 -14.883 1 97.56 74 GLU A O 1
ATOM 527 N N . ASN A 1 75 ? -7.23 -17.734 -13.234 1 97.19 75 ASN A N 1
ATOM 528 C CA . ASN A 1 75 ? -6.762 -16.578 -13.992 1 97.19 75 ASN A CA 1
ATOM 529 C C . ASN A 1 75 ? -5.68 -15.812 -13.234 1 97.19 75 ASN A C 1
ATOM 531 O O . ASN A 1 75 ? -5.973 -15.125 -12.25 1 97.19 75 ASN A O 1
ATOM 535 N N . GLY A 1 76 ? -4.496 -15.852 -13.742 1 98.12 76 GLY A N 1
ATOM 536 C CA . GLY A 1 76 ? -3.354 -15.227 -13.094 1 98.12 76 GLY A CA 1
ATOM 537 C C . GLY A 1 76 ? -3.373 -13.711 -13.18 1 98.12 76 GLY A C 1
ATOM 538 O O . GLY A 1 76 ? -2.615 -13.039 -12.484 1 98.12 76 GLY A O 1
ATOM 539 N N . ALA A 1 77 ? -4.25 -13.109 -13.961 1 96.88 77 ALA A N 1
ATOM 540 C CA . ALA A 1 77 ? -4.27 -11.664 -14.164 1 96.88 77 ALA A CA 1
ATOM 541 C C . ALA A 1 77 ? -4.891 -10.945 -12.969 1 96.88 77 ALA A C 1
ATOM 543 O O . ALA A 1 77 ? -4.703 -9.742 -12.797 1 96.88 77 ALA A O 1
ATOM 544 N N . VAL A 1 78 ? -5.656 -11.656 -12.188 1 97.69 78 VAL A N 1
ATOM 545 C CA . VAL A 1 78 ? -6.402 -10.992 -11.125 1 97.69 78 VAL A CA 1
ATOM 546 C C . VAL A 1 78 ? -6.461 -11.898 -9.898 1 97.69 78 VAL A C 1
ATOM 548 O O . VAL A 1 78 ? -7.539 -12.141 -9.344 1 97.69 78 VAL A O 1
ATOM 551 N N . VAL A 1 79 ? -5.379 -12.297 -9.281 1 98.69 79 VAL A N 1
ATOM 552 C CA . VAL A 1 79 ? -5.324 -13.211 -8.148 1 98.69 79 VAL A CA 1
ATOM 553 C C . VAL A 1 79 ? -5.539 -12.438 -6.852 1 98.69 79 VAL A C 1
ATOM 555 O O . VAL A 1 79 ? -4.758 -11.547 -6.516 1 98.69 79 VAL A O 1
ATOM 558 N N . PRO A 1 80 ? -6.527 -12.719 -6.098 1 98.81 80 PRO A N 1
ATOM 559 C CA . PRO A 1 80 ? -6.703 -12.055 -4.805 1 9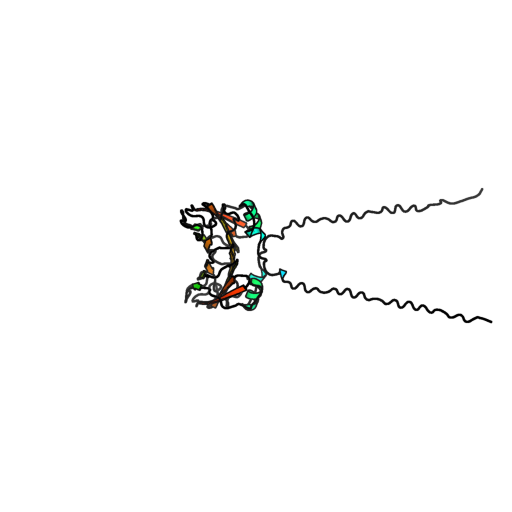8.81 80 PRO A CA 1
ATOM 560 C C . PRO A 1 80 ? -5.719 -12.547 -3.748 1 98.81 80 PRO A C 1
ATOM 562 O O . PRO A 1 80 ? -5.504 -13.758 -3.621 1 98.81 80 PRO A O 1
ATOM 565 N N . VAL A 1 81 ? -5.121 -11.719 -3.045 1 98.94 81 VAL A N 1
ATOM 566 C CA . VAL A 1 81 ? -4.199 -12.023 -1.956 1 98.94 81 VAL A CA 1
ATOM 567 C C . VAL A 1 81 ? -4.488 -11.125 -0.76 1 98.94 81 VAL A C 1
ATOM 569 O O . VAL A 1 81 ? -4.715 -9.922 -0.923 1 98.94 81 VAL A O 1
ATOM 572 N N . THR A 1 82 ? -4.574 -11.695 0.389 1 98.94 82 THR A N 1
ATOM 573 C CA . THR A 1 82 ? -4.648 -10.953 1.646 1 98.94 82 THR A CA 1
ATOM 574 C C . THR A 1 82 ? -3.424 -11.242 2.514 1 98.94 82 THR A C 1
ATOM 576 O O . THR A 1 82 ? -2.984 -12.383 2.621 1 98.94 82 THR A O 1
ATOM 579 N N . MET A 1 83 ? -2.865 -10.211 3.033 1 98.88 83 MET A N 1
ATOM 580 C CA . MET A 1 83 ? -1.788 -10.289 4.016 1 98.88 83 MET A CA 1
ATOM 581 C C . MET A 1 83 ? -2.215 -9.664 5.34 1 98.88 83 MET A C 1
ATOM 583 O O . MET A 1 83 ? -2.762 -8.562 5.363 1 98.88 83 MET A O 1
ATOM 587 N N . GLU A 1 84 ? -1.973 -10.344 6.395 1 98.81 84 GLU A N 1
ATOM 588 C CA . GLU A 1 84 ? -2.314 -9.836 7.723 1 98.81 84 GLU A CA 1
ATOM 589 C C . GLU A 1 84 ? -1.324 -10.328 8.773 1 98.81 84 GLU A C 1
ATOM 591 O O . GLU A 1 84 ? -0.768 -11.422 8.648 1 98.81 84 GLU A O 1
ATOM 596 N N . THR A 1 85 ? -1.086 -9.547 9.805 1 98.81 85 THR A N 1
ATOM 597 C CA . THR A 1 85 ? -0.228 -9.938 10.922 1 98.81 85 THR A CA 1
ATOM 598 C C . THR A 1 85 ? -0.699 -9.297 12.219 1 98.81 85 THR A C 1
ATOM 600 O O . THR A 1 85 ? -1.35 -8.25 12.203 1 98.81 85 THR A O 1
ATOM 603 N N . SER A 1 86 ? -0.331 -9.914 13.336 1 97.69 86 SER A N 1
ATOM 604 C CA . SER A 1 86 ? -0.634 -9.359 14.656 1 97.69 86 SER A CA 1
ATOM 605 C C . SER A 1 86 ? 0.59 -8.688 15.266 1 97.69 86 SER A C 1
ATOM 607 O O . SER A 1 86 ? 0.538 -8.203 16.406 1 97.69 86 SER A O 1
ATOM 609 N N . MET A 1 87 ? 1.643 -8.688 14.492 1 97.19 87 MET A N 1
ATOM 610 C CA . MET A 1 87 ? 2.844 -8.031 15 1 97.19 87 MET A CA 1
ATOM 611 C C . MET A 1 87 ? 2.605 -6.535 15.188 1 97.19 87 MET A C 1
ATOM 613 O O . MET A 1 87 ? 1.816 -5.93 14.461 1 97.19 87 MET A O 1
ATOM 617 N N . SER A 1 88 ? 3.328 -5.957 16.141 1 95.56 88 SER A N 1
ATOM 618 C CA . SER A 1 88 ? 3.178 -4.535 16.453 1 95.56 88 SER A CA 1
ATOM 619 C C . SER A 1 88 ? 4.172 -3.691 15.664 1 95.56 88 SER A C 1
ATOM 621 O O . SER A 1 88 ? 5.102 -4.227 15.055 1 95.56 88 SER A O 1
ATOM 623 N N . ASP A 1 89 ? 3.939 -2.381 15.617 1 96.38 89 ASP A N 1
ATOM 624 C CA . ASP A 1 89 ? 4.852 -1.384 15.062 1 96.38 89 ASP A CA 1
ATOM 625 C C . ASP A 1 89 ? 5.18 -1.695 13.602 1 96.38 89 ASP A C 1
ATOM 627 O O . ASP A 1 89 ? 6.344 -1.635 13.195 1 96.38 89 ASP A O 1
ATOM 631 N N . VAL A 1 90 ? 4.148 -2.18 12.844 1 98.25 90 VAL A N 1
ATOM 632 C CA . VAL A 1 90 ? 4.32 -2.412 11.414 1 98.25 90 VAL A CA 1
ATOM 633 C C . VAL A 1 90 ? 4.277 -1.081 10.672 1 98.25 90 VAL A C 1
ATOM 635 O O . VAL A 1 90 ? 3.369 -0.273 10.875 1 98.25 90 VAL A O 1
ATOM 638 N N . THR A 1 91 ? 5.266 -0.857 9.773 1 97.69 91 THR A N 1
ATOM 639 C CA . THR A 1 91 ? 5.312 0.396 9.031 1 97.69 91 THR A CA 1
ATOM 640 C C . THR A 1 91 ? 5.18 0.138 7.531 1 97.69 91 THR A C 1
ATOM 642 O O . THR A 1 91 ? 4.691 0.993 6.789 1 97.69 91 THR A O 1
ATOM 645 N N . GLU A 1 92 ? 5.645 -1.02 7.09 1 98.19 92 GLU A N 1
ATOM 646 C CA . GLU A 1 92 ? 5.645 -1.348 5.668 1 98.19 92 GLU A CA 1
ATOM 647 C C . GLU A 1 92 ? 5.266 -2.807 5.438 1 98.19 92 GLU A C 1
ATOM 649 O O . GLU A 1 92 ? 5.57 -3.672 6.262 1 98.19 92 GLU A O 1
ATOM 654 N N . MET A 1 93 ? 4.641 -3.045 4.32 1 98.81 93 MET A N 1
ATOM 655 C CA . MET A 1 93 ? 4.355 -4.379 3.801 1 98.81 93 MET A CA 1
ATOM 656 C C . MET A 1 93 ? 4.629 -4.453 2.303 1 98.81 93 MET A C 1
ATOM 658 O O . MET A 1 93 ? 4.602 -3.432 1.612 1 98.81 93 MET A O 1
ATOM 662 N N . ALA A 1 94 ? 4.895 -5.664 1.835 1 98.88 94 ALA A N 1
ATOM 663 C CA . ALA A 1 94 ? 5.133 -5.852 0.406 1 98.88 94 ALA A CA 1
ATOM 664 C C . ALA A 1 94 ? 4.77 -7.27 -0.027 1 98.88 94 ALA A C 1
ATOM 666 O O . ALA A 1 94 ? 4.84 -8.211 0.771 1 98.88 94 ALA A O 1
ATOM 667 N N . LEU A 1 95 ? 4.379 -7.398 -1.245 1 98.94 95 LEU A N 1
ATOM 668 C CA . LEU A 1 95 ? 4.105 -8.688 -1.875 1 98.94 95 LEU A CA 1
ATOM 669 C C . LEU A 1 95 ? 5.016 -8.906 -3.078 1 98.94 95 LEU A C 1
ATOM 671 O O . LEU A 1 95 ? 5.238 -7.988 -3.871 1 98.94 95 LEU A O 1
ATOM 675 N N . PHE A 1 96 ? 5.504 -10.086 -3.135 1 98.81 96 PHE A N 1
ATOM 676 C CA . PHE A 1 96 ? 6.336 -10.508 -4.258 1 98.81 96 PHE A CA 1
ATOM 677 C C . PHE A 1 96 ? 5.793 -11.781 -4.887 1 98.81 96 PHE A C 1
ATOM 679 O O . PHE A 1 96 ? 5.371 -12.703 -4.176 1 98.81 96 PHE A O 1
ATOM 686 N N . ALA A 1 97 ? 5.805 -11.82 -6.184 1 98.81 97 ALA A N 1
ATOM 687 C CA . ALA A 1 97 ? 5.609 -13.047 -6.949 1 98.81 97 ALA A CA 1
ATOM 688 C C . ALA A 1 97 ? 6.938 -13.578 -7.484 1 98.81 97 ALA A C 1
ATOM 690 O O . ALA A 1 97 ? 7.484 -13.031 -8.445 1 98.81 97 ALA A O 1
ATOM 691 N N . VAL A 1 98 ? 7.363 -14.625 -6.957 1 98.75 98 VAL A N 1
ATOM 692 C CA . VAL A 1 98 ? 8.734 -15.078 -7.137 1 98.75 98 VAL A CA 1
ATOM 693 C C . VAL A 1 98 ? 9 -15.344 -8.617 1 98.75 98 VAL A C 1
ATOM 695 O O . VAL A 1 98 ? 10.07 -15.008 -9.133 1 98.75 98 VAL A O 1
ATOM 698 N N . GLU A 1 99 ? 8.062 -15.867 -9.344 1 98.31 99 GLU A N 1
ATOM 699 C CA . GLU A 1 99 ? 8.305 -16.359 -10.695 1 98.31 99 GLU A CA 1
ATOM 700 C C . GLU A 1 99 ? 7.961 -15.305 -11.742 1 98.31 99 GLU A C 1
ATOM 702 O O . GLU A 1 99 ? 8.094 -15.547 -12.945 1 98.31 99 GLU A O 1
ATOM 707 N N . ASN A 1 100 ? 7.445 -14.195 -11.375 1 98.12 100 ASN A N 1
ATOM 708 C CA . ASN A 1 100 ? 7.246 -13.094 -12.312 1 98.12 100 ASN A CA 1
ATOM 709 C C . ASN A 1 100 ? 8.578 -12.508 -12.781 1 98.12 100 ASN A C 1
ATOM 711 O O . ASN A 1 100 ? 9.57 -12.547 -12.047 1 98.12 100 ASN A O 1
ATOM 715 N N . GLY A 1 101 ? 8.609 -11.969 -14.031 1 97.38 101 GLY A N 1
ATOM 716 C CA . GLY A 1 101 ? 9.805 -11.289 -14.508 1 97.38 101 GLY A CA 1
ATOM 717 C C . GLY A 1 101 ? 10.266 -10.18 -13.578 1 97.38 101 GLY A C 1
ATOM 718 O O . GLY A 1 101 ? 11.461 -10.039 -13.32 1 97.38 101 GLY A O 1
ATOM 719 N N . ASN A 1 102 ? 9.367 -9.422 -13.156 1 98.31 102 ASN A N 1
ATOM 720 C CA . ASN A 1 102 ? 9.547 -8.461 -12.078 1 98.31 102 ASN A CA 1
ATOM 721 C C . ASN A 1 102 ? 8.781 -8.867 -10.82 1 98.31 102 ASN A C 1
ATOM 723 O O . ASN A 1 102 ? 7.559 -8.703 -10.758 1 98.31 102 ASN A O 1
ATOM 727 N N . PRO A 1 103 ? 9.43 -9.297 -9.805 1 98.62 103 PRO A N 1
ATOM 728 C CA . PRO A 1 103 ? 8.766 -10.008 -8.711 1 98.62 103 PRO A CA 1
ATOM 729 C C . PRO A 1 103 ? 7.926 -9.078 -7.832 1 98.62 103 PRO A C 1
ATOM 731 O O . PRO A 1 103 ? 6.902 -9.5 -7.285 1 98.62 103 PRO A O 1
ATOM 734 N N . LEU A 1 104 ? 8.367 -7.789 -7.566 1 98.75 104 LEU A N 1
ATOM 735 C CA . LEU A 1 104 ? 7.574 -6.914 -6.707 1 98.75 104 LEU A CA 1
ATOM 736 C C . LEU A 1 104 ? 6.223 -6.609 -7.344 1 98.75 104 LEU A C 1
ATOM 738 O O . LEU A 1 104 ? 6.16 -6.031 -8.43 1 98.75 104 LEU A O 1
ATOM 742 N N . THR A 1 105 ? 5.172 -7.016 -6.656 1 98.62 105 THR A N 1
ATOM 743 C CA . THR A 1 105 ? 3.844 -6.734 -7.184 1 98.62 105 THR A CA 1
ATOM 744 C C . THR A 1 105 ? 3.275 -5.457 -6.57 1 98.62 105 THR A C 1
ATOM 746 O O . THR A 1 105 ? 2.525 -4.73 -7.227 1 98.62 105 THR A O 1
ATOM 749 N N . SER A 1 106 ? 3.641 -5.242 -5.293 1 98.69 106 SER A N 1
ATOM 750 C CA . SER A 1 106 ? 3.09 -4.074 -4.613 1 98.69 106 SER A CA 1
ATOM 751 C C . SER A 1 106 ? 3.797 -3.822 -3.287 1 98.69 106 SER A C 1
ATOM 753 O O . SER A 1 106 ? 4.348 -4.746 -2.688 1 98.69 106 SER A O 1
ATOM 755 N N . LYS A 1 107 ? 3.756 -2.598 -2.795 1 98.62 107 LYS A N 1
ATOM 756 C CA . LYS A 1 107 ? 4.289 -2.152 -1.511 1 98.62 107 LYS A CA 1
ATOM 757 C C . LYS A 1 107 ? 3.316 -1.212 -0.807 1 98.62 107 LYS A C 1
ATOM 759 O O . LYS A 1 107 ? 2.664 -0.389 -1.452 1 98.62 107 LYS A O 1
ATOM 764 N N . TYR A 1 108 ? 3.307 -1.303 0.486 1 98.56 108 TYR A N 1
ATOM 765 C CA . TYR A 1 108 ? 2.336 -0.59 1.311 1 98.56 108 TYR A CA 1
ATOM 766 C C . TYR A 1 108 ? 3.023 0.118 2.473 1 98.56 108 TYR A C 1
ATOM 768 O O . TYR A 1 108 ? 3.832 -0.484 3.184 1 98.56 108 TYR A O 1
ATOM 776 N N . LEU A 1 109 ? 2.684 1.33 2.658 1 98.44 109 LEU A N 1
ATOM 777 C CA . LEU A 1 109 ? 3.133 2.123 3.797 1 98.44 109 LEU A CA 1
ATOM 778 C C . LEU A 1 109 ? 1.968 2.445 4.727 1 98.44 109 LEU A C 1
ATOM 780 O O . LEU A 1 109 ? 0.93 2.939 4.281 1 98.44 109 LEU A O 1
ATOM 784 N N . LEU A 1 110 ? 2.135 2.193 5.977 1 98.38 110 LEU A N 1
ATOM 785 C CA . LEU A 1 110 ? 1.035 2.316 6.926 1 98.38 110 LEU A CA 1
ATOM 786 C C . LEU A 1 110 ? 1.389 3.293 8.039 1 98.38 110 LEU A C 1
ATOM 788 O O . LEU A 1 110 ? 2.523 3.307 8.523 1 98.38 110 LEU A O 1
ATOM 792 N N . SER A 1 111 ? 0.436 3.992 8.477 1 97.31 111 SER A N 1
ATOM 793 C CA . SER A 1 111 ? 0.638 4.871 9.625 1 97.31 111 SER A CA 1
ATOM 794 C C . SER A 1 111 ? 0.807 4.07 10.914 1 97.31 111 SER A C 1
ATOM 796 O O . SER A 1 111 ? 0.321 2.939 11.016 1 97.31 111 SER A O 1
ATOM 798 N N . ALA A 1 112 ? 1.428 4.703 11.852 1 92.88 112 ALA A N 1
ATOM 799 C CA . ALA A 1 112 ? 1.677 4.055 13.141 1 92.88 112 ALA A CA 1
ATOM 800 C C . ALA A 1 112 ? 0.368 3.65 13.812 1 92.88 112 ALA A C 1
ATOM 802 O O . ALA A 1 112 ? -0.609 4.402 13.781 1 92.88 112 ALA A O 1
ATOM 803 N N . GLY A 1 113 ? 0.415 2.447 14.359 1 89.88 113 GLY A N 1
ATOM 804 C CA . GLY A 1 113 ? -0.704 1.996 15.172 1 89.88 113 GLY A CA 1
ATOM 805 C C . GLY A 1 113 ? -1.812 1.357 14.359 1 89.88 113 GLY A C 1
ATOM 806 O O . GLY A 1 113 ? -2.787 0.85 14.914 1 89.88 113 GLY A O 1
ATOM 807 N N . THR A 1 114 ? -1.742 1.377 13.094 1 93.81 114 THR A N 1
ATOM 808 C CA . THR A 1 114 ? -2.721 0.752 12.211 1 93.81 114 THR A CA 1
ATOM 809 C C . THR A 1 114 ? -2.695 -0.766 12.367 1 93.81 114 THR A C 1
ATOM 811 O O . THR A 1 114 ? -1.631 -1.358 12.547 1 93.81 114 THR A O 1
ATOM 814 N N . VAL A 1 115 ? -3.875 -1.378 12.344 1 96.38 115 VAL A N 1
ATOM 815 C CA . VAL A 1 115 ? -3.928 -2.83 12.211 1 96.38 115 VAL A CA 1
ATOM 816 C C . VAL A 1 115 ? -3.389 -3.244 10.844 1 96.38 115 VAL A C 1
ATOM 818 O O . VAL A 1 115 ? -3.951 -2.875 9.805 1 96.38 115 VAL A O 1
ATOM 821 N N . PRO A 1 116 ? -2.373 -3.99 10.82 1 98.5 116 PRO A N 1
ATOM 822 C CA . PRO A 1 116 ? -1.723 -4.285 9.539 1 98.5 116 PRO A CA 1
ATOM 823 C C . PRO A 1 116 ? -2.432 -5.391 8.758 1 98.5 116 PRO A C 1
ATOM 825 O O . PRO A 1 116 ? -2.172 -6.578 8.984 1 98.5 116 PRO A O 1
ATOM 828 N N . MET A 1 117 ? -3.27 -5.023 7.855 1 98.81 117 MET A N 1
ATOM 829 C CA . MET A 1 117 ? -3.994 -5.91 6.949 1 98.81 117 MET A CA 1
ATOM 830 C C . MET A 1 117 ? -4.199 -5.246 5.59 1 98.81 117 MET A C 1
ATOM 832 O O . MET A 1 117 ? -4.633 -4.094 5.516 1 98.81 117 MET A O 1
ATOM 836 N N . VAL A 1 118 ? -3.885 -5.973 4.566 1 98.81 118 VAL A N 1
ATOM 837 C CA . VAL A 1 118 ? -4.109 -5.496 3.207 1 98.81 118 VAL A CA 1
ATOM 838 C C . VAL A 1 118 ? -4.652 -6.633 2.344 1 98.81 118 VAL A C 1
ATOM 840 O O . VAL A 1 118 ? -4.121 -7.746 2.367 1 98.81 118 VAL A O 1
ATOM 843 N N . ALA A 1 119 ? -5.656 -6.402 1.658 1 98.94 119 ALA A N 1
ATOM 844 C CA . ALA A 1 119 ? -6.148 -7.262 0.584 1 98.94 119 ALA A CA 1
ATOM 845 C C . ALA A 1 119 ? -6.043 -6.562 -0.768 1 98.94 119 ALA A C 1
ATOM 847 O O . ALA A 1 119 ? -6.332 -5.367 -0.879 1 98.94 119 ALA A O 1
ATOM 848 N N . THR A 1 120 ? -5.617 -7.285 -1.748 1 98.81 120 THR A N 1
ATOM 849 C CA . THR A 1 120 ? -5.414 -6.715 -3.074 1 98.81 120 THR A CA 1
ATOM 850 C C . THR A 1 120 ? -5.531 -7.789 -4.152 1 98.81 120 THR A C 1
ATOM 852 O O . THR A 1 120 ? -5.914 -8.922 -3.863 1 98.81 120 THR A O 1
ATOM 855 N N . ARG A 1 121 ? -5.387 -7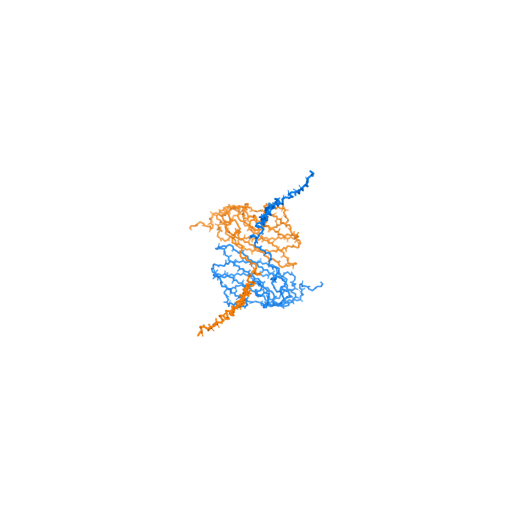.348 -5.41 1 98.75 121 ARG A N 1
ATOM 856 C CA . ARG A 1 121 ? -5.258 -8.25 -6.551 1 98.75 121 ARG A CA 1
ATOM 857 C C . ARG A 1 121 ? -3.883 -8.117 -7.199 1 98.75 121 ARG A C 1
ATOM 859 O O . ARG A 1 121 ? -3.393 -7.004 -7.402 1 98.75 121 ARG A O 1
ATOM 866 N N . ILE A 1 122 ? -3.318 -9.281 -7.445 1 98.44 122 ILE A N 1
ATOM 867 C CA . ILE A 1 122 ? -2.014 -9.227 -8.094 1 98.44 122 ILE A CA 1
ATOM 868 C C . ILE A 1 122 ? -2.035 -10.07 -9.367 1 98.44 122 ILE A C 1
ATOM 870 O O . ILE A 1 122 ? -2.922 -10.914 -9.547 1 98.44 122 ILE A O 1
ATOM 874 N N . LYS A 1 123 ? -1.005 -9.805 -10.211 1 98.12 123 LYS A N 1
ATOM 875 C CA . LYS A 1 123 ? -0.774 -10.625 -11.398 1 98.12 123 LYS A CA 1
ATOM 876 C C . LYS A 1 123 ? 0.244 -11.727 -11.109 1 98.12 123 LYS A C 1
ATOM 878 O O . LYS A 1 123 ? 1.259 -11.484 -10.453 1 98.12 123 LYS A O 1
ATOM 883 N N . LEU A 1 124 ? -0.089 -12.844 -11.578 1 98.25 124 LEU A N 1
ATOM 884 C CA . LEU A 1 124 ? 0.848 -13.961 -11.625 1 98.25 124 LEU A CA 1
ATOM 885 C C . LEU A 1 124 ? 1.021 -14.461 -13.055 1 98.25 124 LEU A C 1
ATOM 887 O O . LEU A 1 124 ? 0.069 -14.953 -13.664 1 98.25 124 LEU A O 1
ATOM 891 N N . GLY A 1 125 ? 2.234 -14.359 -13.531 1 97.62 125 GLY A N 1
ATOM 892 C CA . GLY A 1 125 ? 2.51 -14.828 -14.875 1 97.62 125 GLY A CA 1
ATOM 893 C C . GLY A 1 125 ? 2.473 -16.344 -15.008 1 97.62 125 GLY A C 1
ATOM 894 O O . GLY A 1 125 ? 2.189 -16.875 -16.078 1 97.62 125 GLY A O 1
ATOM 895 N N . GLN A 1 126 ? 2.689 -17.094 -14 1 98.19 126 GLN A N 1
ATOM 896 C CA . GLN A 1 126 ? 2.707 -18.547 -13.859 1 98.19 126 GLN A CA 1
ATOM 897 C C . GLN A 1 126 ? 2.594 -18.953 -12.398 1 98.19 126 GLN A C 1
ATOM 899 O O . GLN A 1 126 ? 2.539 -18.109 -11.508 1 98.19 126 GLN A O 1
ATOM 904 N N . SER A 1 127 ? 2.467 -20.25 -12.211 1 98.75 127 SER A N 1
ATOM 905 C CA . SER A 1 127 ? 2.502 -20.75 -10.836 1 98.75 127 SER A CA 1
ATOM 906 C C . SER A 1 127 ? 3.719 -20.219 -10.094 1 98.75 127 SER A C 1
ATOM 908 O O . SER A 1 127 ? 4.832 -20.219 -10.625 1 98.75 127 SER A O 1
ATOM 910 N N . SER A 1 128 ? 3.545 -19.828 -8.852 1 98.69 128 SER A N 1
ATOM 911 C CA . SER A 1 128 ? 4.598 -19.109 -8.141 1 98.69 128 SER A CA 1
ATOM 912 C C . SER A 1 128 ? 4.371 -19.141 -6.629 1 98.69 128 SER A C 1
ATOM 914 O O . SER A 1 128 ? 3.227 -19.203 -6.172 1 98.69 128 SER A O 1
ATOM 916 N N . ASP A 1 129 ? 5.5 -19.109 -5.914 1 98.81 129 ASP A N 1
ATOM 917 C CA . ASP A 1 129 ? 5.387 -18.656 -4.527 1 98.81 129 ASP A CA 1
ATOM 918 C C . ASP A 1 129 ? 5.078 -17.156 -4.457 1 98.81 129 ASP A C 1
ATOM 920 O O . ASP A 1 129 ? 5.641 -16.375 -5.215 1 98.81 129 ASP A O 1
ATOM 924 N N . VAL A 1 130 ? 4.195 -16.844 -3.564 1 98.94 130 VAL A N 1
ATOM 925 C CA . VAL A 1 130 ? 3.947 -15.461 -3.184 1 98.94 130 VAL A CA 1
ATOM 926 C C . VAL A 1 130 ? 4.551 -15.188 -1.807 1 98.94 130 VAL A C 1
ATOM 928 O O . VAL A 1 130 ? 4.23 -15.875 -0.834 1 98.94 130 VAL A O 1
ATOM 931 N N . ILE A 1 131 ? 5.445 -14.234 -1.757 1 98.94 131 ILE A N 1
ATOM 932 C CA . ILE A 1 131 ? 6.086 -13.852 -0.503 1 98.94 131 ILE A CA 1
ATOM 933 C C . ILE A 1 131 ? 5.441 -12.578 0.033 1 98.94 131 ILE A C 1
ATOM 935 O O . ILE A 1 131 ? 5.316 -11.586 -0.689 1 98.94 131 ILE A O 1
ATOM 939 N N . ALA A 1 132 ? 5 -12.664 1.25 1 98.94 132 ALA A N 1
ATOM 940 C CA . ALA A 1 132 ? 4.637 -11.469 2.012 1 98.94 132 ALA A CA 1
ATOM 941 C C . ALA A 1 132 ? 5.777 -11.031 2.926 1 98.94 132 ALA A C 1
ATOM 943 O O . ALA A 1 132 ? 6.336 -11.844 3.662 1 98.94 132 ALA A O 1
ATOM 944 N N . ALA A 1 133 ? 6.164 -9.812 2.828 1 98.94 133 ALA A N 1
ATOM 945 C CA . ALA A 1 133 ? 7.164 -9.227 3.717 1 98.94 133 ALA A CA 1
ATOM 946 C C . ALA A 1 133 ? 6.562 -8.109 4.562 1 98.94 133 ALA A C 1
ATOM 948 O O . ALA A 1 133 ? 5.777 -7.301 4.062 1 98.94 133 ALA A O 1
ATOM 949 N N . VAL A 1 134 ? 6.918 -8.078 5.836 1 98.81 134 VAL A N 1
ATOM 950 C CA . VAL A 1 134 ? 6.395 -7.094 6.777 1 98.81 134 VAL A CA 1
ATOM 951 C C . VAL A 1 134 ? 7.539 -6.504 7.602 1 98.81 134 VAL A C 1
ATOM 953 O O . VAL A 1 134 ? 8.375 -7.242 8.133 1 98.81 134 VAL A O 1
ATOM 956 N N . LYS A 1 135 ? 7.598 -5.184 7.602 1 98.25 135 LYS A N 1
ATOM 957 C CA . LYS A 1 135 ? 8.57 -4.523 8.469 1 98.25 135 LYS A CA 1
ATOM 958 C C . LYS A 1 135 ? 7.949 -4.191 9.828 1 98.25 135 LYS A C 1
ATOM 960 O O . LYS A 1 135 ? 7.055 -3.346 9.914 1 98.25 135 LYS A O 1
ATOM 965 N N . SER A 1 136 ? 8.445 -4.82 10.859 1 97.69 136 SER A N 1
ATOM 966 C CA . SER A 1 136 ? 8.023 -4.598 12.234 1 97.69 136 SER A CA 1
ATOM 967 C C . SER A 1 136 ? 9.211 -4.223 13.117 1 97.69 136 SER A C 1
ATOM 969 O O . SER A 1 136 ? 10.211 -4.949 13.172 1 97.69 136 SER A O 1
ATOM 971 N N . GLY A 1 137 ? 9.109 -3.059 13.789 1 95.19 137 GLY A N 1
ATOM 972 C CA . GLY A 1 137 ? 10.211 -2.619 14.633 1 95.19 137 GLY A CA 1
ATOM 973 C C . GLY A 1 137 ? 11.523 -2.516 13.883 1 95.19 137 GLY A C 1
ATOM 974 O O . GLY A 1 137 ? 12.578 -2.865 14.422 1 95.19 137 GLY A O 1
ATOM 975 N N . GLY A 1 138 ? 11.461 -2.32 12.703 1 94.56 138 GLY A N 1
ATOM 976 C CA . GLY A 1 138 ? 12.672 -2.107 11.922 1 94.56 138 GLY A CA 1
ATOM 977 C C . GLY A 1 138 ? 13.211 -3.377 11.289 1 94.56 138 GLY A C 1
ATOM 978 O O . GLY A 1 138 ? 14.148 -3.334 10.492 1 94.56 138 GLY A O 1
ATOM 979 N N . THR A 1 139 ? 12.617 -4.477 11.625 1 97.25 139 THR A N 1
ATOM 980 C CA . THR A 1 139 ? 13.055 -5.766 11.102 1 97.25 139 THR A CA 1
ATOM 981 C C . THR A 1 139 ? 12.062 -6.293 10.07 1 97.25 139 THR A C 1
ATOM 983 O O . THR A 1 139 ? 10.852 -6.188 10.258 1 97.25 139 THR A O 1
ATOM 986 N N . TRP A 1 140 ? 12.617 -6.879 9.008 1 98.25 140 TRP A N 1
ATOM 987 C CA . TRP A 1 140 ? 11.766 -7.492 7.992 1 98.25 140 TRP A CA 1
ATOM 988 C C . TRP A 1 140 ? 11.5 -8.961 8.312 1 98.25 140 TRP A C 1
ATOM 990 O O . TRP A 1 140 ? 12.445 -9.734 8.508 1 98.25 140 TRP A O 1
ATOM 1000 N N . TYR A 1 141 ? 10.242 -9.32 8.336 1 98.81 141 TYR A N 1
ATOM 1001 C CA . TYR A 1 141 ? 9.734 -10.68 8.469 1 98.81 141 TYR A CA 1
ATOM 1002 C C . TYR A 1 141 ? 9.039 -11.133 7.188 1 98.81 141 TYR A C 1
ATOM 1004 O O . TYR A 1 141 ? 8.594 -10.312 6.391 1 98.81 141 TYR A O 1
ATOM 1012 N N . SER A 1 142 ? 8.953 -12.477 7.008 1 98.81 142 SER A N 1
ATOM 1013 C CA . SER A 1 142 ? 8.289 -12.922 5.789 1 98.81 142 SER A CA 1
ATOM 1014 C C . SER A 1 142 ? 7.566 -14.25 6.004 1 98.81 142 SER A C 1
ATOM 1016 O O . SER A 1 142 ? 7.84 -14.961 6.977 1 98.81 142 SER A O 1
ATOM 1018 N N . ALA A 1 143 ? 6.684 -14.5 5.195 1 98.88 143 ALA A N 1
ATOM 1019 C CA . ALA A 1 143 ? 6.016 -15.781 4.945 1 98.88 143 ALA A CA 1
ATOM 1020 C C . ALA A 1 143 ? 5.766 -15.984 3.453 1 98.88 143 ALA A C 1
ATOM 1022 O O . ALA A 1 143 ? 5.848 -15.031 2.67 1 98.88 143 ALA A O 1
ATOM 1023 N N . ALA A 1 144 ? 5.484 -17.203 3.064 1 98.75 144 ALA A N 1
ATOM 1024 C CA . ALA A 1 144 ? 5.254 -17.5 1.652 1 98.75 144 ALA A CA 1
ATOM 1025 C C . ALA A 1 144 ? 4.113 -18.5 1.482 1 98.75 144 ALA A C 1
ATOM 1027 O O . ALA A 1 144 ? 3.822 -19.281 2.393 1 98.75 144 ALA A O 1
ATOM 1028 N N . ARG A 1 145 ? 3.508 -18.406 0.367 1 98.69 145 ARG A N 1
ATOM 1029 C CA . ARG A 1 145 ? 2.451 -19.328 -0.047 1 98.69 145 ARG A CA 1
ATOM 1030 C C . ARG A 1 145 ? 2.535 -19.609 -1.54 1 98.69 145 ARG A C 1
ATOM 1032 O O . ARG A 1 145 ? 2.652 -18.703 -2.354 1 98.69 145 ARG A O 1
ATOM 1039 N N . GLU A 1 146 ? 2.389 -20.875 -1.821 1 98.81 146 GLU A N 1
ATOM 1040 C CA . GLU A 1 146 ? 2.357 -21.234 -3.238 1 98.81 146 GLU A CA 1
ATOM 1041 C C . GLU A 1 146 ? 0.963 -21.031 -3.826 1 98.81 146 GLU A C 1
ATOM 1043 O O . GLU A 1 146 ? -0.037 -21.391 -3.197 1 98.81 146 GLU A O 1
ATOM 1048 N N . VAL A 1 147 ? 0.904 -20.531 -5.027 1 98.88 147 VAL A N 1
ATOM 1049 C CA . VAL A 1 147 ? -0.317 -20.422 -5.82 1 98.88 147 VAL A CA 1
ATOM 1050 C C . VAL A 1 147 ? -0.106 -21.078 -7.184 1 98.88 147 VAL A C 1
ATOM 1052 O O . VAL A 1 147 ? 0.801 -20.688 -7.926 1 98.88 147 VAL A O 1
ATOM 1055 N N . LYS A 1 148 ? -0.904 -22.031 -7.492 1 98.81 148 LYS A N 1
ATOM 1056 C CA . LYS A 1 148 ? -0.901 -22.625 -8.828 1 98.81 148 LYS A CA 1
ATOM 1057 C C . LYS A 1 148 ? -1.784 -21.828 -9.781 1 98.81 148 LYS A C 1
ATOM 1059 O O . LYS A 1 148 ? -2.891 -21.422 -9.422 1 98.81 148 LYS A O 1
ATOM 1064 N N . VAL A 1 149 ? -1.269 -21.672 -10.969 1 98.56 149 VAL A N 1
ATOM 1065 C CA . VAL A 1 149 ? -1.977 -20.844 -11.938 1 98.56 149 VAL A CA 1
ATOM 1066 C C . VAL A 1 149 ? -2.311 -21.672 -13.18 1 98.56 149 VAL A C 1
ATOM 1068 O O . VAL A 1 149 ? -1.432 -22.312 -13.758 1 98.56 149 VAL A O 1
ATOM 1071 N N . THR A 1 150 ? -3.523 -21.656 -13.602 1 97.25 150 THR A N 1
ATOM 1072 C CA . THR A 1 150 ? -3.941 -22.391 -14.789 1 97.25 150 THR A CA 1
ATOM 1073 C C . THR A 1 150 ? -3.66 -21.578 -16.047 1 97.25 150 THR A C 1
ATOM 1075 O O . THR A 1 150 ? -2.99 -22.062 -16.969 1 97.25 150 THR A O 1
ATOM 1078 N N . ILE A 1 151 ? -4.156 -20.359 -16.078 1 94.88 151 ILE A N 1
ATOM 1079 C CA . ILE A 1 151 ? -3.877 -19.438 -17.172 1 94.88 151 ILE A CA 1
ATOM 1080 C C . ILE A 1 151 ? -3.072 -18.25 -16.656 1 94.88 151 ILE A C 1
ATOM 1082 O O . ILE A 1 151 ? -3.561 -17.469 -15.828 1 94.88 151 ILE A O 1
ATOM 1086 N N . GLY A 1 152 ? -1.874 -18.016 -17.188 1 93.75 152 GLY A N 1
ATOM 1087 C CA . GLY A 1 152 ? -0.989 -16.953 -16.719 1 93.75 152 GLY A CA 1
ATOM 1088 C C . GLY A 1 152 ? -1.52 -15.562 -17 1 93.75 152 GLY A C 1
ATOM 1089 O O . GLY A 1 152 ? -2.186 -15.344 -18.016 1 93.75 152 GLY A O 1
ATOM 1090 N N . GLY A 1 153 ? -1.22 -14.688 -16.172 1 86.06 153 GLY A N 1
ATOM 1091 C CA . GLY A 1 153 ? -1.7 -13.32 -16.25 1 86.06 153 GLY A CA 1
ATOM 1092 C C . GLY A 1 153 ? -0.832 -12.43 -17.125 1 86.06 153 GLY A C 1
ATOM 1093 O O . GLY A 1 153 ? -1.19 -11.289 -17.406 1 86.06 153 GLY A O 1
ATOM 1094 N N . CYS A 1 154 ? 0.455 -12.711 -17.25 1 71 154 CYS A N 1
ATOM 1095 C CA . CYS A 1 154 ? 1.32 -11.859 -18.062 1 71 154 CYS A CA 1
ATOM 1096 C C . CYS A 1 154 ? 1.267 -12.258 -19.531 1 71 154 CYS A C 1
ATOM 1098 O O . CYS A 1 154 ? 1.86 -11.594 -20.375 1 71 154 CYS A O 1
ATOM 1100 N N . GLY A 1 155 ? 0.788 -13.516 -19.859 1 53.28 155 GLY A N 1
ATOM 1101 C CA . GLY A 1 155 ? 0.892 -14.141 -21.172 1 53.28 155 GLY A CA 1
ATOM 1102 C C . GLY A 1 155 ? 0.55 -13.195 -22.297 1 53.28 155 GLY A C 1
ATOM 1103 O O . GLY A 1 155 ? 1.383 -12.383 -22.719 1 53.28 155 GLY A O 1
ATOM 1104 N N . GLY A 1 156 ? -0.777 -13.289 -22.891 1 35.44 156 GLY A N 1
ATOM 1105 C CA . GLY A 1 156 ? -0.894 -13.273 -24.344 1 35.44 156 GLY A CA 1
ATOM 1106 C C . GLY A 1 156 ? -0.543 -11.93 -24.953 1 35.44 156 GLY A C 1
ATOM 1107 O O . GLY A 1 156 ? -0.44 -10.93 -24.25 1 35.44 156 GLY A O 1
ATOM 1108 N N . MET B 1 1 ? 94.375 31.094 5.031 1 26.34 1 MET B N 1
ATOM 1109 C CA . MET B 1 1 ? 93.125 31.656 4.434 1 26.34 1 MET B CA 1
ATOM 1110 C C . MET B 1 1 ? 92.062 30.578 4.238 1 26.34 1 MET B C 1
ATOM 1112 O O . MET B 1 1 ? 92.438 29.438 3.898 1 26.34 1 MET B O 1
ATOM 1116 N N . THR B 1 2 ? 90.688 31.016 4.562 1 32.75 2 THR B N 1
ATOM 1117 C CA . THR B 1 2 ? 89.375 30.812 5.156 1 32.75 2 THR B CA 1
ATOM 1118 C C . THR B 1 2 ? 88.375 30.188 4.141 1 32.75 2 THR B C 1
ATOM 1120 O O . THR B 1 2 ? 87.188 30.078 4.402 1 32.75 2 THR B O 1
ATOM 1123 N N . SER B 1 3 ? 88.812 29.812 2.955 1 31.33 3 SER B N 1
ATOM 1124 C CA . SER B 1 3 ? 87.75 29.844 1.951 1 31.33 3 SER B CA 1
ATOM 1125 C C . SER B 1 3 ? 86.812 28.672 2.115 1 31.33 3 SER B C 1
ATOM 1127 O O . SER B 1 3 ? 86.875 27.703 1.369 1 31.33 3 SER B O 1
ATOM 1129 N N . ASN B 1 4 ? 86.5 28.172 3.289 1 32.53 4 ASN B N 1
ATOM 1130 C CA . ASN B 1 4 ? 85.688 26.922 3.32 1 32.53 4 ASN B CA 1
ATOM 1131 C C . ASN B 1 4 ? 84.312 27.125 2.828 1 32.53 4 ASN B C 1
ATOM 1133 O O . ASN B 1 4 ? 83.438 27.703 3.535 1 32.53 4 ASN B O 1
ATOM 1137 N N . LYS B 1 5 ? 84.062 27.594 1.545 1 30.25 5 LYS B N 1
ATOM 1138 C CA . LYS B 1 5 ? 82.75 27.875 1.016 1 30.25 5 LYS B CA 1
ATOM 1139 C C . LYS B 1 5 ? 81.812 26.641 1.127 1 30.25 5 LYS B C 1
ATOM 1141 O O . LYS B 1 5 ? 82.125 25.625 0.488 1 30.25 5 LYS B O 1
ATOM 1146 N N . ARG B 1 6 ? 81.375 26.281 2.301 1 31.48 6 ARG B N 1
ATOM 1147 C CA . ARG B 1 6 ? 80.375 25.266 2.629 1 31.48 6 ARG B CA 1
ATOM 1148 C C . ARG B 1 6 ? 79.062 25.484 1.852 1 31.48 6 ARG B C 1
ATOM 1150 O O . ARG B 1 6 ? 78.438 26.516 2.008 1 31.48 6 ARG B O 1
ATOM 1157 N N . ARG B 1 7 ? 79.062 25.375 0.477 1 31.06 7 ARG B N 1
ATOM 1158 C CA . ARG B 1 7 ? 77.875 25.5 -0.37 1 31.06 7 ARG B CA 1
ATOM 1159 C C . ARG B 1 7 ? 76.75 24.656 0.171 1 31.06 7 ARG B C 1
ATOM 1161 O O . ARG B 1 7 ? 76.938 23.469 0.442 1 31.06 7 ARG B O 1
ATOM 1168 N N . VAL B 1 8 ? 75.875 25.266 0.939 1 29.61 8 VAL B N 1
ATOM 1169 C CA . VAL B 1 8 ? 74.625 24.875 1.528 1 29.61 8 VAL B CA 1
ATOM 1170 C C . VAL B 1 8 ? 73.688 24.375 0.438 1 29.61 8 VAL B C 1
ATOM 1172 O O . VAL B 1 8 ? 73.25 25.141 -0.448 1 29.61 8 VAL B O 1
ATOM 1175 N N . PHE B 1 9 ? 74.062 23.344 -0.327 1 30.38 9 PHE B N 1
ATOM 1176 C CA . PHE B 1 9 ? 73.125 22.703 -1.26 1 30.38 9 PHE B CA 1
ATOM 1177 C C . PHE B 1 9 ? 71.75 22.422 -0.594 1 30.38 9 PHE B C 1
ATOM 1179 O O . PHE B 1 9 ? 71.688 21.594 0.323 1 30.38 9 PHE B O 1
ATOM 1186 N N . LEU B 1 10 ? 71 23.469 -0.256 1 30.11 10 LEU B N 1
ATOM 1187 C CA . LEU B 1 10 ? 69.625 23.422 0.196 1 30.11 10 LEU B CA 1
ATOM 1188 C C . LEU B 1 10 ? 68.75 22.656 -0.792 1 30.11 10 LEU B C 1
ATOM 1190 O O . LEU B 1 10 ? 68.5 23.125 -1.899 1 30.11 10 LEU B O 1
ATOM 1194 N N . LYS B 1 11 ? 69.188 21.516 -1.285 1 31.08 11 LYS B N 1
ATOM 1195 C CA . LYS B 1 11 ? 68.25 20.688 -2.045 1 31.08 11 LYS B CA 1
ATOM 1196 C C . LYS B 1 11 ? 66.938 20.641 -1.368 1 31.08 11 LYS B C 1
ATOM 1198 O O . LYS B 1 11 ? 66.812 20.188 -0.225 1 31.08 11 LYS B O 1
ATOM 1203 N N . GLY B 1 12 ? 66.25 21.797 -1.406 1 29.3 12 GLY B N 1
ATOM 1204 C CA . GLY B 1 12 ? 64.812 21.875 -1.115 1 29.3 12 GLY B CA 1
ATOM 1205 C C . GLY B 1 12 ? 64.062 20.703 -1.671 1 29.3 12 GLY B C 1
ATOM 1206 O O . GLY B 1 12 ? 64.125 20.406 -2.865 1 29.3 12 GLY B O 1
ATOM 1207 N N . THR B 1 13 ? 64.25 19.562 -1.073 1 30.25 13 THR B N 1
ATOM 1208 C CA . THR B 1 13 ? 63.344 18.422 -1.247 1 30.25 13 THR B CA 1
ATOM 1209 C C . THR B 1 13 ? 61.906 18.891 -1.321 1 30.25 13 THR B C 1
ATOM 1211 O O . THR B 1 13 ? 61.406 19.547 -0.402 1 30.25 13 THR B O 1
ATOM 1214 N N . LEU B 1 14 ? 61.594 19.516 -2.498 1 29.81 14 LEU B N 1
ATOM 1215 C CA . LEU B 1 14 ? 60.188 19.578 -2.875 1 29.81 14 LEU B CA 1
ATOM 1216 C C . LEU B 1 14 ? 59.469 18.266 -2.535 1 29.81 14 LEU B C 1
ATOM 1218 O O . LEU B 1 14 ? 59.781 17.219 -3.127 1 29.81 14 LEU B O 1
ATOM 1222 N N . ALA B 1 15 ? 59.469 17.906 -1.229 1 29.7 15 ALA B N 1
ATOM 1223 C CA . ALA B 1 15 ? 58.5 16.891 -0.853 1 29.7 15 ALA B CA 1
ATOM 1224 C C . ALA B 1 15 ? 57.156 17.141 -1.54 1 29.7 15 ALA B C 1
ATOM 1226 O O . ALA B 1 15 ? 56.562 18.203 -1.36 1 29.7 15 ALA B O 1
ATOM 1227 N N . ALA B 1 16 ? 57.125 16.953 -2.92 1 31.67 16 ALA B N 1
ATOM 1228 C CA . ALA B 1 16 ? 55.875 16.719 -3.6 1 31.67 16 ALA B CA 1
ATOM 1229 C C . ALA B 1 16 ? 54.875 15.969 -2.693 1 31.67 16 ALA B C 1
ATOM 1231 O O . ALA B 1 16 ? 55.094 14.789 -2.387 1 31.67 16 ALA B O 1
ATOM 1232 N N . GLY B 1 17 ? 54.688 16.5 -1.496 1 31.98 17 GLY B N 1
ATOM 1233 C CA . GLY B 1 17 ? 53.562 15.93 -0.818 1 31.98 17 GLY B CA 1
ATOM 1234 C C . GLY B 1 17 ? 52.375 15.703 -1.738 1 31.98 17 GLY B C 1
ATOM 1235 O O . GLY B 1 17 ? 51.875 16.641 -2.367 1 31.98 17 GLY B O 1
ATOM 1236 N N . THR B 1 18 ? 52.531 14.688 -2.604 1 33.97 18 THR B N 1
ATOM 1237 C CA . THR B 1 18 ? 51.344 14.172 -3.242 1 33.97 18 THR B CA 1
ATOM 1238 C C . THR B 1 18 ? 50.156 14.172 -2.266 1 33.97 18 THR B C 1
ATOM 1240 O O . THR B 1 18 ? 50.25 13.555 -1.201 1 33.97 18 THR B O 1
ATOM 1243 N N . VAL B 1 19 ? 49.781 15.383 -1.868 1 33.06 19 VAL B N 1
ATOM 1244 C CA . VAL B 1 19 ? 48.438 15.344 -1.303 1 33.06 19 VAL B CA 1
ATOM 1245 C C . VAL B 1 19 ? 47.562 14.375 -2.1 1 33.06 19 VAL B C 1
ATOM 1247 O O . VAL B 1 19 ? 47.312 14.586 -3.289 1 33.06 19 VAL B O 1
ATOM 1250 N N . GLY B 1 20 ? 47.969 13.094 -2.059 1 34.06 20 GLY B N 1
ATOM 1251 C CA . GLY B 1 20 ? 46.938 12.164 -2.498 1 34.06 20 GLY B CA 1
ATOM 1252 C C . GLY B 1 20 ? 45.531 12.602 -2.123 1 34.06 20 GLY B C 1
ATOM 1253 O O . GLY B 1 20 ? 45.25 12.828 -0.947 1 34.06 20 GLY B O 1
ATOM 1254 N N . VAL B 1 21 ? 45.094 13.586 -2.885 1 35.16 21 VAL B N 1
ATOM 1255 C CA . VAL B 1 21 ? 43.625 13.664 -2.805 1 35.16 21 VAL B CA 1
ATOM 1256 C C . VAL B 1 21 ? 43.031 12.266 -2.617 1 35.16 21 VAL B C 1
ATOM 1258 O O . VAL B 1 21 ? 43.156 11.414 -3.5 1 35.16 21 VAL B O 1
ATOM 1261 N N . ALA B 1 22 ? 43.281 11.625 -1.471 1 34.25 22 ALA B N 1
ATOM 1262 C CA . ALA B 1 22 ? 42.281 10.594 -1.17 1 34.25 22 ALA B CA 1
ATOM 1263 C C . ALA B 1 22 ? 40.906 11 -1.685 1 34.25 22 ALA B C 1
ATOM 1265 O O . ALA B 1 22 ? 40.312 11.945 -1.179 1 34.25 22 ALA B O 1
ATOM 1266 N N . VAL B 1 23 ? 40.781 11.352 -2.955 1 35.56 23 VAL B N 1
ATOM 1267 C CA . VAL B 1 23 ? 39.406 11.039 -3.336 1 35.56 23 VAL B CA 1
ATOM 1268 C C . VAL B 1 23 ? 38.906 9.852 -2.525 1 35.56 23 VAL B C 1
ATOM 1270 O O . VAL B 1 23 ? 39.344 8.719 -2.734 1 35.56 23 VAL B O 1
ATOM 1273 N N . GLY B 1 24 ? 39.094 9.852 -1.273 1 34.38 24 GLY B N 1
ATOM 1274 C CA . GLY B 1 24 ? 38.188 8.938 -0.624 1 34.38 24 GLY B CA 1
ATOM 1275 C C . GLY B 1 24 ? 36.906 8.719 -1.411 1 34.38 24 GLY B C 1
ATOM 1276 O O . GLY B 1 24 ? 36.125 9.656 -1.609 1 34.38 24 GLY B O 1
ATOM 1277 N N . ALA B 1 25 ? 36.938 8.102 -2.557 1 37.97 25 ALA B N 1
ATOM 1278 C CA . ALA B 1 25 ? 35.781 7.332 -3.012 1 37.97 25 ALA B CA 1
ATOM 1279 C C . ALA B 1 25 ? 34.844 6.98 -1.848 1 37.97 25 ALA B C 1
ATOM 1281 O O . ALA B 1 25 ? 35.125 6.055 -1.083 1 37.97 25 ALA B O 1
ATOM 1282 N N . GLY B 1 26 ? 34.781 7.723 -0.835 1 37.19 26 GLY B N 1
ATOM 1283 C CA . GLY B 1 26 ? 33.594 7.477 -0.047 1 37.19 26 GLY B CA 1
ATOM 1284 C C . GLY B 1 26 ? 32.5 6.785 -0.83 1 37.19 26 GLY B C 1
ATOM 1285 O O . GLY B 1 26 ? 31.969 7.344 -1.791 1 37.19 26 GLY B O 1
ATOM 1286 N N . LEU B 1 27 ? 32.688 5.582 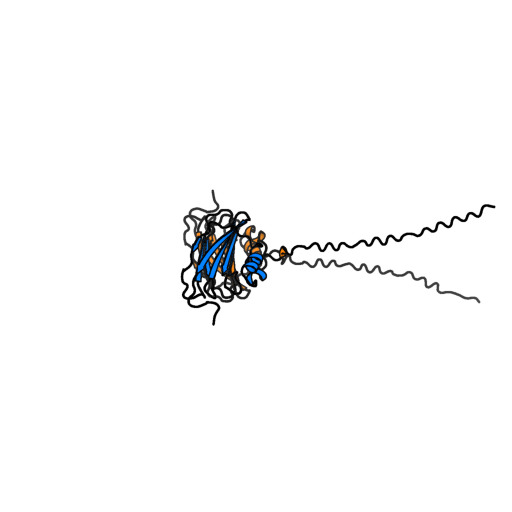-1.21 1 36.72 27 LEU B N 1
ATOM 1287 C CA . LEU B 1 27 ? 31.609 4.613 -1.408 1 36.72 27 LEU B CA 1
ATOM 1288 C C . LEU B 1 27 ? 30.328 5.086 -0.742 1 36.72 27 LEU B C 1
ATOM 1290 O O . LEU B 1 27 ? 30.141 4.895 0.462 1 36.72 27 LEU B O 1
ATOM 1294 N N . LEU B 1 28 ? 30.016 6.281 -0.744 1 39.97 28 LEU B N 1
ATOM 1295 C CA . LEU B 1 28 ? 28.578 6.422 -0.496 1 39.97 28 LEU B CA 1
ATOM 1296 C C . LEU B 1 28 ? 27.828 5.188 -0.978 1 39.97 28 LEU B C 1
ATOM 1298 O O . LEU B 1 28 ? 27.844 4.863 -2.168 1 39.97 28 LEU B O 1
ATOM 1302 N N . ALA B 1 29 ? 28 4.133 -0.368 1 40.53 29 ALA B N 1
ATOM 1303 C CA . ALA B 1 29 ? 27.016 3.08 -0.592 1 40.53 29 ALA B CA 1
ATOM 1304 C C . ALA B 1 29 ? 25.719 3.658 -1.15 1 40.53 29 ALA B C 1
ATOM 1306 O O . ALA B 1 29 ? 25.172 4.629 -0.611 1 40.53 29 ALA B O 1
ATOM 1307 N N . PRO B 1 30 ? 25.438 3.631 -2.389 1 43.28 30 PRO B N 1
ATOM 1308 C CA . PRO B 1 30 ? 24.125 3.988 -2.904 1 43.28 30 PRO B CA 1
ATOM 1309 C C . PRO B 1 30 ? 23 3.662 -1.923 1 43.28 30 PRO B C 1
ATOM 1311 O O . PRO B 1 30 ? 22.391 2.59 -2.008 1 43.28 30 PRO B O 1
ATOM 1314 N N . SER B 1 31 ? 23.156 3.621 -0.695 1 45.88 31 SER B N 1
ATOM 1315 C CA . SER B 1 31 ? 22.016 3.445 0.183 1 45.88 31 SER B CA 1
ATOM 1316 C C . SER B 1 31 ? 20.797 4.195 -0.344 1 45.88 31 SER B C 1
ATOM 1318 O O . SER B 1 31 ? 19.719 4.141 0.253 1 45.88 31 SER B O 1
ATOM 1320 N N . GLN B 1 32 ? 21.062 5.289 -1.114 1 47.62 32 GLN B N 1
ATOM 1321 C CA . GLN B 1 32 ? 20.047 6.238 -1.555 1 47.62 32 GLN B CA 1
ATOM 1322 C C . GLN B 1 32 ? 18.969 5.543 -2.381 1 47.62 32 GLN B C 1
ATOM 1324 O O . GLN B 1 32 ? 17.938 6.148 -2.703 1 47.62 32 GLN B O 1
ATOM 1329 N N . LEU B 1 33 ? 19.312 4.332 -2.941 1 55 33 LEU B N 1
ATOM 1330 C CA . LEU B 1 33 ? 18.469 3.908 -4.059 1 55 33 LEU B CA 1
ATOM 1331 C C . LEU B 1 33 ? 17.125 3.402 -3.566 1 55 33 LEU B C 1
ATOM 1333 O O . LEU B 1 33 ? 16.125 3.469 -4.293 1 55 33 LEU B O 1
ATOM 1337 N N . LEU B 1 34 ? 17 3.006 -2.189 1 65.19 34 LEU B N 1
ATOM 1338 C CA . LEU B 1 34 ? 15.711 2.551 -1.699 1 65.19 34 LEU B CA 1
ATOM 1339 C C . LEU B 1 34 ? 14.773 3.732 -1.464 1 65.19 34 LEU B C 1
ATOM 1341 O O . LEU B 1 34 ? 15.219 4.824 -1.101 1 65.19 34 LEU B O 1
ATOM 1345 N N . ALA B 1 35 ? 13.672 3.576 -2.088 1 67.56 35 ALA B N 1
ATOM 1346 C CA . ALA B 1 35 ? 12.695 4.609 -1.756 1 67.56 35 ALA B CA 1
ATOM 1347 C C . ALA B 1 35 ? 12.664 4.871 -0.253 1 67.56 35 ALA B C 1
ATOM 1349 O O . ALA B 1 35 ? 12.438 3.953 0.54 1 67.56 35 ALA B O 1
ATOM 1350 N N . ALA B 1 36 ? 12.961 6.023 0.178 1 80.38 36 ALA B N 1
ATOM 1351 C CA . ALA B 1 36 ? 13.008 6.418 1.583 1 80.38 36 ALA B CA 1
ATOM 1352 C C . ALA B 1 36 ? 11.602 6.52 2.17 1 80.38 36 ALA B C 1
ATOM 1354 O O . ALA B 1 36 ? 10.648 6.84 1.46 1 80.38 36 ALA B O 1
ATOM 1355 N N . TRP B 1 37 ? 11.516 6.098 3.404 1 89.81 37 TRP B N 1
ATOM 1356 C CA . TRP B 1 37 ? 10.297 6.332 4.176 1 89.81 37 TRP B CA 1
ATOM 1357 C C . TRP B 1 37 ? 9.891 7.797 4.113 1 89.81 37 TRP B C 1
ATOM 1359 O O . TRP B 1 37 ? 10.688 8.688 4.418 1 89.81 37 TRP B O 1
ATOM 1369 N N . PRO B 1 38 ? 8.633 7.965 3.721 1 93.88 38 PRO B N 1
ATOM 1370 C CA . PRO B 1 38 ? 8.18 9.352 3.646 1 93.88 38 PRO B CA 1
ATOM 1371 C C . PRO B 1 38 ? 7.727 9.898 5 1 93.88 38 PRO B C 1
ATOM 1373 O O . PRO B 1 38 ? 6.535 10.141 5.203 1 93.88 38 PRO B O 1
ATOM 1376 N N . ALA B 1 39 ? 8.602 10.266 5.879 1 94.19 39 ALA B N 1
ATOM 1377 C CA . ALA B 1 39 ? 8.305 10.711 7.238 1 94.19 39 ALA B CA 1
ATOM 1378 C C . ALA B 1 39 ? 7.461 11.984 7.227 1 94.19 39 ALA B C 1
ATOM 1380 O O . ALA B 1 39 ? 6.535 12.125 8.031 1 94.19 39 ALA B O 1
ATOM 1381 N N . ASP B 1 40 ? 7.723 12.898 6.348 1 95.31 40 ASP B N 1
ATOM 1382 C CA . ASP B 1 40 ? 7.008 14.172 6.277 1 95.31 40 ASP B CA 1
ATOM 1383 C C . ASP B 1 40 ? 5.527 13.953 5.969 1 95.31 40 ASP B C 1
ATOM 1385 O O . ASP B 1 40 ? 4.664 14.648 6.508 1 95.31 40 ASP B O 1
ATOM 1389 N N . ALA B 1 41 ? 5.297 13.031 5.078 1 97.5 41 ALA B N 1
ATOM 1390 C CA . ALA B 1 41 ? 3.914 12.742 4.711 1 97.5 41 ALA B CA 1
ATOM 1391 C C . ALA B 1 41 ? 3.123 12.234 5.914 1 97.5 41 ALA B C 1
ATOM 1393 O O . ALA B 1 41 ? 2 12.68 6.16 1 97.5 41 ALA B O 1
ATOM 1394 N N . PHE B 1 42 ? 3.725 11.367 6.719 1 97.62 42 PHE B N 1
ATOM 1395 C CA . PHE B 1 42 ? 3.02 10.734 7.832 1 97.62 42 PHE B CA 1
ATOM 1396 C C . PHE B 1 42 ? 2.994 11.656 9.047 1 97.62 42 PHE B C 1
ATOM 1398 O O . PHE B 1 42 ? 2.232 11.43 9.984 1 97.62 42 PHE B O 1
ATOM 1405 N N . GLN B 1 43 ? 3.777 12.719 9.016 1 97.69 43 GLN B N 1
ATOM 1406 C CA . GLN B 1 43 ? 3.838 13.633 10.148 1 97.69 43 GLN B CA 1
ATOM 1407 C C . GLN B 1 43 ? 3.092 14.93 9.852 1 97.69 43 GLN B C 1
ATOM 1409 O O . GLN B 1 43 ? 2.881 15.758 10.742 1 97.69 43 GLN B O 1
ATOM 1414 N N . ALA B 1 44 ? 2.764 15.117 8.586 1 98.06 44 ALA B N 1
ATOM 1415 C CA . ALA B 1 44 ? 2.064 16.344 8.203 1 98.06 44 ALA B CA 1
ATOM 1416 C C . ALA B 1 44 ? 0.759 16.5 8.977 1 98.06 44 ALA B C 1
ATOM 1418 O O . ALA B 1 44 ? 0.048 15.516 9.203 1 98.06 44 ALA B O 1
ATOM 1419 N N . GLU B 1 45 ? 0.44 17.719 9.375 1 98.5 45 GLU B N 1
ATOM 1420 C CA . GLU B 1 45 ? -0.83 18.062 10.008 1 98.5 45 GLU B CA 1
ATOM 1421 C C . GLU B 1 45 ? -1.736 18.828 9.047 1 98.5 45 GLU B C 1
ATOM 1423 O O . GLU B 1 45 ? -1.264 19.656 8.266 1 98.5 45 GLU B O 1
ATOM 1428 N N . GLY B 1 46 ? -3.002 18.562 9.164 1 98.62 46 GLY B N 1
ATOM 1429 C CA . GLY B 1 46 ? -3.949 19.188 8.258 1 98.62 46 GLY B CA 1
ATOM 1430 C C . GLY B 1 46 ? -3.973 18.562 6.879 1 98.62 46 GLY B C 1
ATOM 1431 O O . GLY B 1 46 ? -2.93 18.172 6.352 1 98.62 46 GLY B O 1
ATOM 1432 N N . ILE B 1 47 ? -5.074 18.469 6.273 1 98.62 47 ILE B N 1
ATOM 1433 C CA . ILE B 1 47 ? -5.289 17.703 5.055 1 98.62 47 ILE B CA 1
ATOM 1434 C C . ILE B 1 47 ? -4.492 18.312 3.904 1 98.62 47 ILE B C 1
ATOM 1436 O O . ILE B 1 47 ? -3.893 17.594 3.105 1 98.62 47 ILE B O 1
ATOM 1440 N N . ASP B 1 48 ? -4.469 19.641 3.773 1 98.56 48 ASP B N 1
ATOM 1441 C CA . ASP B 1 48 ? -3.762 20.25 2.652 1 98.56 48 ASP B CA 1
ATOM 1442 C C . ASP B 1 48 ? -2.268 19.953 2.713 1 98.56 48 ASP B C 1
ATOM 1444 O O . ASP B 1 48 ? -1.662 19.578 1.705 1 98.56 48 ASP B O 1
ATOM 1448 N N . ASN B 1 49 ? -1.688 20.078 3.889 1 98.5 49 ASN B N 1
ATOM 1449 C CA . ASN B 1 49 ? -0.277 19.75 4.062 1 98.5 49 ASN B CA 1
ATOM 1450 C C . ASN B 1 49 ? -0.01 18.266 3.816 1 98.5 49 ASN B C 1
ATOM 1452 O O . ASN B 1 49 ? 1.013 17.906 3.232 1 98.5 49 ASN B O 1
ATOM 1456 N N . SER B 1 50 ? -0.878 17.453 4.316 1 98.38 50 SER B N 1
ATOM 1457 C CA . SER B 1 50 ? -0.734 16 4.141 1 98.38 50 SER B CA 1
ATOM 1458 C C . SER B 1 50 ? -0.788 15.617 2.666 1 98.38 50 SER B C 1
ATOM 1460 O O . SER B 1 50 ? 0.042 14.844 2.193 1 98.38 50 SER B O 1
ATOM 1462 N N . LEU B 1 51 ? -1.759 16.188 1.931 1 98.44 51 LEU B N 1
ATOM 1463 C CA . LEU B 1 51 ? -1.849 15.945 0.495 1 98.44 51 LEU B CA 1
ATOM 1464 C C . LEU B 1 51 ? -0.58 16.406 -0.215 1 98.44 51 LEU B C 1
ATOM 1466 O O . LEU B 1 51 ? -0.012 15.664 -1.022 1 98.44 51 LEU B O 1
ATOM 1470 N N . GLN B 1 52 ? -0.14 17.547 0.105 1 97.94 52 GLN B N 1
ATOM 1471 C CA . GLN B 1 52 ? 1.053 18.094 -0.538 1 97.94 52 GLN B CA 1
ATOM 1472 C C . GLN B 1 52 ? 2.273 17.219 -0.257 1 97.94 52 GLN B C 1
ATOM 1474 O O . GLN B 1 52 ? 3.051 16.906 -1.165 1 97.94 52 GLN B O 1
ATOM 1479 N N . ALA B 1 53 ? 2.451 16.844 0.949 1 97.12 53 ALA B N 1
ATOM 1480 C CA . ALA B 1 53 ? 3.615 16.062 1.346 1 97.12 53 ALA B CA 1
ATOM 1481 C C . ALA B 1 53 ? 3.562 14.656 0.738 1 97.12 53 ALA B C 1
ATOM 1483 O O . ALA B 1 53 ? 4.602 14.047 0.48 1 97.12 53 ALA B O 1
ATOM 1484 N N . THR B 1 54 ? 2.395 14.148 0.5 1 97.81 54 THR B N 1
ATOM 1485 C CA . THR B 1 54 ? 2.232 12.773 0.045 1 97.81 54 THR B CA 1
ATOM 1486 C C . THR B 1 54 ? 2.209 12.703 -1.479 1 97.81 54 THR B C 1
ATOM 1488 O O . THR B 1 54 ? 2.832 11.82 -2.076 1 97.81 54 THR B O 1
ATOM 1491 N N . LEU B 1 55 ? 1.491 13.703 -2.113 1 97.62 55 LEU B N 1
ATOM 1492 C CA . LEU B 1 55 ? 1.161 13.586 -3.529 1 97.62 55 LEU B CA 1
ATOM 1493 C C . LEU B 1 55 ? 1.914 14.633 -4.348 1 97.62 55 LEU B C 1
ATOM 1495 O O . LEU B 1 55 ? 1.979 14.531 -5.578 1 97.62 55 LEU B O 1
ATOM 1499 N N . GLY B 1 56 ? 2.404 15.625 -3.684 1 96.31 56 GLY B N 1
ATOM 1500 C CA . GLY B 1 56 ? 3.049 16.734 -4.371 1 96.31 56 GLY B CA 1
ATOM 1501 C C . GLY B 1 56 ? 2.068 17.766 -4.883 1 96.31 56 GLY B C 1
ATOM 1502 O O . GLY B 1 56 ? 2.443 18.656 -5.641 1 96.31 56 GLY B O 1
ATOM 1503 N N . THR B 1 57 ? 0.813 17.625 -4.516 1 97.38 57 THR B N 1
ATOM 1504 C CA . THR B 1 57 ? -0.232 18.531 -4.973 1 97.38 57 THR B CA 1
ATOM 1505 C C . THR B 1 57 ? -1.433 18.484 -4.031 1 97.38 57 THR B C 1
ATOM 1507 O O . THR B 1 57 ? -1.632 17.5 -3.312 1 97.38 57 THR B O 1
ATOM 1510 N N . THR B 1 58 ? -2.129 19.562 -4.008 1 97.81 58 THR B N 1
ATOM 1511 C CA . THR B 1 58 ? -3.414 19.594 -3.318 1 97.81 58 THR B CA 1
ATOM 1512 C C . THR B 1 58 ? -4.566 19.625 -4.32 1 97.81 58 THR B C 1
ATOM 1514 O O . THR B 1 58 ? -5.734 19.594 -3.93 1 97.81 58 THR B O 1
ATOM 1517 N N . ASP B 1 59 ? -4.164 19.703 -5.574 1 95.06 59 ASP B N 1
ATOM 1518 C CA . ASP B 1 59 ? -5.148 19.766 -6.648 1 95.06 59 ASP B CA 1
ATOM 1519 C C . ASP B 1 59 ? -5.508 18.359 -7.141 1 95.06 59 ASP B C 1
ATOM 1521 O O . ASP B 1 59 ? -4.766 17.766 -7.922 1 95.06 59 ASP B O 1
ATOM 1525 N N . LEU B 1 60 ? -6.609 17.891 -6.668 1 96.88 60 LEU B N 1
ATOM 1526 C CA . LEU B 1 60 ? -7.051 16.547 -7.059 1 96.88 60 LEU B CA 1
ATOM 1527 C C . LEU B 1 60 ? -8.266 16.625 -7.977 1 96.88 60 LEU B C 1
ATOM 1529 O O . LEU B 1 60 ? -9.203 17.391 -7.711 1 96.88 60 LEU B O 1
ATOM 1533 N N . THR B 1 61 ? -8.242 15.891 -9.031 1 97.31 61 THR B N 1
ATOM 1534 C CA . THR B 1 61 ? -9.359 15.789 -9.961 1 97.31 61 THR B CA 1
ATOM 1535 C C . THR B 1 61 ? -10.383 14.773 -9.469 1 97.31 61 THR B C 1
ATOM 1537 O O . THR B 1 61 ? -10.023 13.68 -9.039 1 97.31 61 THR B O 1
ATOM 1540 N N . PRO B 1 62 ? -11.648 15.133 -9.484 1 97.5 62 PRO B N 1
ATOM 1541 C CA . PRO B 1 62 ? -12.625 14.078 -9.188 1 97.5 62 PRO B CA 1
ATOM 1542 C C . PRO B 1 62 ? -12.469 12.859 -10.086 1 97.5 62 PRO B C 1
ATOM 1544 O O . PRO B 1 62 ? -12.312 13 -11.305 1 97.5 62 PRO B O 1
ATOM 1547 N N . GLY B 1 63 ? -12.359 11.688 -9.492 1 96.81 63 GLY B N 1
ATOM 1548 C CA . GLY B 1 63 ? -12.102 10.484 -10.273 1 96.81 63 GLY B CA 1
ATOM 1549 C C . GLY B 1 63 ? -13.141 9.398 -10.055 1 96.81 63 GLY B C 1
ATOM 1550 O O . GLY B 1 63 ? -13.953 9.484 -9.133 1 96.81 63 GLY B O 1
ATOM 1551 N N . ASP B 1 64 ? -13.125 8.438 -10.961 1 97.69 64 ASP B N 1
ATOM 1552 C CA . ASP B 1 64 ? -13.953 7.242 -10.852 1 97.69 64 ASP B CA 1
ATOM 1553 C C . ASP B 1 64 ? -13.336 6.238 -9.883 1 97.69 64 ASP B C 1
ATOM 1555 O O . ASP B 1 64 ? -12.742 5.238 -10.305 1 97.69 64 ASP B O 1
ATOM 1559 N N . ILE B 1 65 ? -13.414 6.5 -8.617 1 98.81 65 ILE B N 1
ATOM 1560 C CA . ILE B 1 65 ? -12.883 5.699 -7.52 1 98.81 65 ILE B CA 1
ATOM 1561 C C . ILE B 1 65 ? -14.023 5.273 -6.598 1 98.81 65 ILE B C 1
ATOM 1563 O O . ILE B 1 65 ? -14.797 6.109 -6.133 1 98.81 65 ILE B O 1
ATOM 1567 N N . GLU B 1 66 ? -14.156 4.047 -6.41 1 98.88 66 GLU B N 1
ATOM 1568 C CA . GLU B 1 66 ? -15.141 3.533 -5.465 1 98.88 66 GLU B CA 1
ATOM 1569 C C . GLU B 1 66 ? -14.531 3.342 -4.078 1 98.88 66 GLU B C 1
ATOM 1571 O O . GLU B 1 66 ? -13.508 2.672 -3.934 1 98.88 66 GLU B O 1
ATOM 1576 N N . ILE B 1 67 ? -15.164 3.916 -3.078 1 98.88 67 ILE B N 1
ATOM 1577 C CA . ILE B 1 67 ? -14.773 3.742 -1.682 1 98.88 67 ILE B CA 1
ATOM 1578 C C . ILE B 1 67 ? -15.867 2.982 -0.932 1 98.88 67 ILE B C 1
ATOM 1580 O O . ILE B 1 67 ? -17.031 3.402 -0.914 1 98.88 67 ILE B O 1
ATOM 1584 N N . THR B 1 68 ? -15.539 1.909 -0.369 1 98.94 68 THR B N 1
ATOM 1585 C CA . THR B 1 68 ? -16.438 1.191 0.527 1 98.94 68 THR B CA 1
ATOM 1586 C C . THR B 1 68 ? -15.992 1.34 1.978 1 98.94 68 THR B C 1
ATOM 1588 O O . THR B 1 68 ? -14.859 1.002 2.318 1 98.94 68 THR B O 1
ATOM 1591 N N . ALA B 1 69 ? -16.812 1.823 2.803 1 98.81 69 ALA B N 1
ATOM 1592 C CA . ALA B 1 69 ? -16.625 2.008 4.238 1 98.81 69 ALA B CA 1
ATOM 1593 C C . ALA B 1 69 ? -17.953 2.062 4.973 1 98.81 69 ALA B C 1
ATOM 1595 O O . ALA B 1 69 ? -19 2.307 4.359 1 98.81 69 ALA B O 1
ATOM 1596 N N . PRO B 1 70 ? -17.891 1.775 6.238 1 98.75 70 PRO B N 1
ATOM 1597 C CA . PRO B 1 70 ? -19.172 1.899 6.961 1 98.75 70 PRO B CA 1
ATOM 1598 C C . PRO B 1 70 ? -19.656 3.342 7.035 1 98.75 70 PRO B C 1
ATOM 1600 O O . PRO B 1 70 ? -18.859 4.277 7.051 1 98.75 70 PRO B O 1
ATOM 1603 N N . GLU B 1 71 ? -20.938 3.406 7.059 1 98.62 71 GLU B N 1
ATOM 1604 C CA . GLU B 1 71 ? -21.484 4.727 7.332 1 98.62 71 GLU B CA 1
ATOM 1605 C C . GLU B 1 71 ? -21.188 5.172 8.758 1 98.62 71 GLU B C 1
ATOM 1607 O O . GLU B 1 71 ? -20.797 6.32 8.992 1 98.62 71 GLU B O 1
ATOM 1612 N N . ILE B 1 72 ? -21.438 4.16 9.648 1 98.62 72 ILE B N 1
ATOM 1613 C CA . ILE B 1 72 ? -21.125 4.371 11.055 1 98.62 72 ILE B CA 1
ATOM 1614 C C . ILE B 1 72 ? -20.094 3.33 11.516 1 98.62 72 ILE B C 1
ATOM 1616 O O . ILE B 1 72 ? -20.344 2.125 11.43 1 98.62 72 ILE B O 1
ATOM 1620 N N . ALA B 1 73 ? -18.969 3.82 11.969 1 98.31 73 ALA B N 1
ATOM 1621 C CA . ALA B 1 73 ? -17.984 2.965 12.625 1 98.31 73 ALA B CA 1
ATOM 1622 C C . ALA B 1 73 ? -18.156 3.002 14.141 1 98.31 73 ALA B C 1
ATOM 1624 O O . ALA B 1 73 ? -17.984 4.051 14.766 1 98.31 73 ALA B O 1
ATOM 1625 N N . GLU B 1 74 ? -18.453 1.917 14.656 1 97.62 74 GLU B N 1
ATOM 1626 C CA . GLU B 1 74 ? -18.609 1.831 16.109 1 97.62 74 GLU B CA 1
ATOM 1627 C C . GLU B 1 74 ? -17.281 2.008 16.828 1 97.62 74 GLU B C 1
ATOM 1629 O O . GLU B 1 74 ? -17.219 2.59 17.906 1 97.62 74 GLU B O 1
ATOM 1634 N N . ASN B 1 75 ? -16.266 1.447 16.188 1 97.19 75 ASN B N 1
ATOM 1635 C CA . ASN B 1 75 ? -14.898 1.539 16.703 1 97.19 75 ASN B CA 1
ATOM 1636 C C . ASN B 1 75 ? -13.953 2.148 15.664 1 97.19 75 ASN B C 1
ATOM 1638 O O . ASN B 1 75 ? -13.609 1.498 14.68 1 97.19 75 ASN B O 1
AT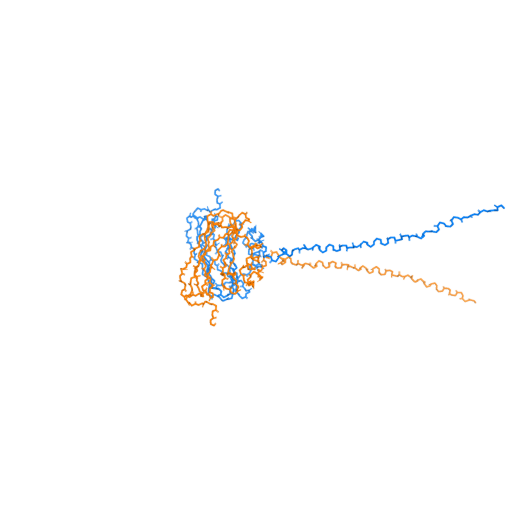OM 1642 N N . GLY B 1 76 ? -13.484 3.318 15.945 1 98.12 76 GLY B N 1
ATOM 1643 C CA . GLY B 1 76 ? -12.625 4.051 15.023 1 98.12 76 GLY B CA 1
ATOM 1644 C C . GLY B 1 76 ? -11.227 3.471 14.922 1 98.12 76 GLY B C 1
ATOM 1645 O O . GLY B 1 76 ? -10.469 3.822 14.016 1 98.12 76 GLY B O 1
ATOM 1646 N N . ALA B 1 77 ? -10.836 2.539 15.773 1 97 77 ALA B N 1
ATOM 1647 C CA . ALA B 1 77 ? -9.477 2.002 15.797 1 97 77 ALA B CA 1
ATOM 1648 C C . ALA B 1 77 ? -9.266 1.011 14.656 1 97 77 ALA B C 1
ATOM 1650 O O . ALA B 1 77 ? -8.125 0.704 14.297 1 97 77 ALA B O 1
ATOM 1651 N N . VAL B 1 78 ? -10.328 0.473 14.125 1 97.69 78 VAL B N 1
ATOM 1652 C CA . VAL B 1 78 ? -10.18 -0.595 13.141 1 97.69 78 VAL B CA 1
ATOM 1653 C C . VAL B 1 78 ? -11.25 -0.458 12.062 1 97.69 78 VAL B C 1
ATOM 1655 O O . VAL B 1 78 ? -11.953 -1.422 11.75 1 97.69 78 VAL B O 1
ATOM 1658 N N . VAL B 1 79 ? -11.359 0.614 11.32 1 98.69 79 VAL B N 1
ATOM 1659 C CA . VAL B 1 79 ? -12.383 0.875 10.32 1 98.69 79 VAL B CA 1
ATOM 1660 C C . VAL B 1 79 ? -11.992 0.225 8.992 1 98.69 79 VAL B C 1
ATOM 1662 O O . VAL B 1 79 ? -10.961 0.565 8.406 1 98.69 79 VAL B O 1
ATOM 1665 N N . PRO B 1 80 ? -12.727 -0.683 8.477 1 98.81 80 PRO B N 1
ATOM 1666 C CA . PRO B 1 80 ? -12.414 -1.252 7.16 1 98.81 80 PRO B CA 1
ATOM 1667 C C . PRO B 1 80 ? -12.719 -0.29 6.016 1 98.81 80 PRO B C 1
ATOM 1669 O O . PRO B 1 80 ? -13.773 0.349 6.004 1 98.81 80 PRO B O 1
ATOM 1672 N N . VAL B 1 81 ? -11.867 -0.142 5.117 1 98.94 81 VAL B N 1
ATOM 1673 C CA . VAL B 1 81 ? -12.023 0.686 3.928 1 98.94 81 VAL B CA 1
ATOM 1674 C C . VAL B 1 81 ? -11.516 -0.069 2.703 1 98.94 81 VAL B C 1
ATOM 1676 O O . VAL B 1 81 ? -10.461 -0.71 2.754 1 98.94 81 VAL B O 1
ATOM 1679 N N . THR B 1 82 ? -12.273 -0.079 1.663 1 98.94 82 THR B N 1
ATOM 1680 C CA . THR B 1 82 ? -11.852 -0.584 0.361 1 98.94 82 THR B CA 1
ATOM 1681 C C . THR B 1 82 ? -11.844 0.537 -0.675 1 98.94 82 THR B C 1
ATOM 1683 O O . THR B 1 82 ? -12.758 1.359 -0.719 1 98.94 82 THR B O 1
ATOM 1686 N N . MET B 1 83 ? -10.789 0.601 -1.413 1 98.88 83 MET B N 1
ATOM 1687 C CA . MET B 1 83 ? -10.656 1.495 -2.559 1 98.88 83 MET B CA 1
ATOM 1688 C C . MET B 1 83 ? -10.477 0.703 -3.85 1 98.88 83 MET B C 1
ATOM 1690 O O . MET B 1 83 ? -9.664 -0.219 -3.912 1 98.88 83 MET B O 1
ATOM 1694 N N . GLU B 1 84 ? -11.211 1.049 -4.84 1 98.81 84 GLU B N 1
ATOM 1695 C CA . GLU B 1 84 ? -11.109 0.379 -6.133 1 98.81 84 GLU B CA 1
ATOM 1696 C C . GLU B 1 84 ? -11.398 1.346 -7.281 1 98.81 84 GLU B C 1
ATOM 1698 O O . GLU B 1 84 ? -12.172 2.287 -7.125 1 98.81 84 GLU B O 1
ATOM 1703 N N . THR B 1 85 ? -10.781 1.144 -8.422 1 98.81 85 THR B N 1
ATOM 1704 C CA . THR B 1 85 ? -11.039 1.946 -9.617 1 98.81 85 THR B CA 1
ATOM 1705 C C . THR B 1 85 ? -10.852 1.112 -10.883 1 98.81 85 THR B C 1
ATOM 1707 O O . THR B 1 85 ? -10.125 0.119 -10.875 1 98.81 85 THR B O 1
ATOM 1710 N N . SER B 1 86 ? -11.484 1.543 -11.961 1 97.69 86 SER B N 1
ATOM 1711 C CA . SER B 1 86 ? -11.328 0.892 -13.258 1 97.69 86 SER B CA 1
ATOM 1712 C C . SER B 1 86 ? -10.383 1.682 -14.156 1 97.69 86 SER B C 1
ATOM 1714 O O . SER B 1 86 ? -10.156 1.305 -15.312 1 97.69 86 SER B O 1
ATOM 1716 N N . MET B 1 87 ? -9.867 2.746 -13.602 1 97.19 87 MET B N 1
ATOM 1717 C CA . MET B 1 87 ? -8.93 3.533 -14.398 1 97.19 87 MET B CA 1
ATOM 1718 C C . MET B 1 87 ? -7.684 2.723 -14.727 1 97.19 87 MET B C 1
ATOM 1720 O O . MET B 1 87 ? -7.281 1.855 -13.945 1 97.19 87 MET B O 1
ATOM 1724 N N . SER B 1 88 ? -7.082 3.047 -15.852 1 95.62 88 SER B N 1
ATOM 1725 C CA . SER B 1 88 ? -5.891 2.332 -16.297 1 95.62 88 SER B CA 1
ATOM 1726 C C . SER B 1 88 ? -4.617 3.02 -15.82 1 95.62 88 SER B C 1
ATOM 1728 O O . SER B 1 88 ? -4.664 4.148 -15.32 1 95.62 88 SER B O 1
ATOM 1730 N N . ASP B 1 89 ? -3.496 2.312 -15.883 1 96.38 89 ASP B N 1
ATOM 1731 C CA . ASP B 1 89 ? -2.158 2.84 -15.625 1 96.38 89 ASP B CA 1
ATOM 1732 C C . ASP B 1 89 ? -2.061 3.439 -14.227 1 96.38 89 ASP B C 1
ATOM 1734 O O . ASP B 1 89 ? -1.514 4.531 -14.047 1 96.38 89 ASP B O 1
ATOM 1738 N N . VAL B 1 90 ? -2.74 2.779 -13.258 1 98.25 90 VAL B N 1
ATOM 1739 C CA . VAL B 1 90 ? -2.629 3.201 -11.859 1 98.25 90 VAL B CA 1
ATOM 1740 C C . VAL B 1 90 ? -1.288 2.748 -11.289 1 98.25 90 VAL B C 1
ATOM 1742 O O . VAL B 1 90 ? -0.911 1.582 -11.422 1 98.25 90 VAL B O 1
ATOM 1745 N N . THR B 1 91 ? -0.563 3.68 -10.633 1 97.75 91 THR B N 1
ATOM 1746 C CA . THR B 1 91 ? 0.738 3.338 -10.062 1 97.75 91 THR B CA 1
ATOM 1747 C C . THR B 1 91 ? 0.728 3.502 -8.547 1 97.75 91 THR B C 1
ATOM 1749 O O . THR B 1 91 ? 1.476 2.824 -7.84 1 97.75 91 THR B O 1
ATOM 1752 N N . GLU B 1 92 ? -0.087 4.43 -8.062 1 98.19 92 GLU B N 1
ATOM 1753 C CA . GLU B 1 92 ? -0.128 4.73 -6.633 1 98.19 92 GLU B CA 1
ATOM 1754 C C . GLU B 1 92 ? -1.561 4.961 -6.16 1 98.19 92 GLU B C 1
ATOM 1756 O O . GLU B 1 92 ? -2.395 5.465 -6.914 1 98.19 92 GLU B O 1
ATOM 1761 N N . MET B 1 93 ? -1.788 4.617 -4.922 1 98.81 93 MET B N 1
ATOM 1762 C CA . MET B 1 93 ? -3.02 4.922 -4.203 1 98.81 93 MET B CA 1
ATOM 1763 C C . MET B 1 93 ? -2.715 5.387 -2.781 1 98.81 93 MET B C 1
ATOM 1765 O O . MET B 1 93 ? -1.659 5.07 -2.232 1 98.81 93 MET B O 1
ATOM 1769 N N . ALA B 1 94 ? -3.656 6.141 -2.217 1 98.88 94 ALA B N 1
ATOM 1770 C CA . ALA B 1 94 ? -3.486 6.602 -0.842 1 98.88 94 ALA B CA 1
ATOM 1771 C C . ALA B 1 94 ? -4.836 6.863 -0.18 1 98.88 94 ALA B C 1
ATOM 1773 O O . ALA B 1 94 ? -5.816 7.188 -0.857 1 98.88 94 ALA B O 1
ATOM 1774 N N . LEU B 1 95 ? -4.871 6.703 1.096 1 98.94 95 LEU B N 1
ATOM 1775 C CA . LEU B 1 95 ? -6.035 7.023 1.919 1 98.94 95 LEU B CA 1
ATOM 1776 C C . LEU B 1 95 ? -5.691 8.094 2.951 1 98.94 95 LEU B C 1
ATOM 1778 O O . LEU B 1 95 ? -4.625 8.039 3.572 1 98.94 95 LEU B O 1
ATOM 1782 N N . PHE B 1 96 ? -6.602 9.008 3.066 1 98.81 96 PHE B N 1
ATOM 1783 C CA . PHE B 1 96 ? -6.484 10.07 4.059 1 98.81 96 PHE B CA 1
ATOM 1784 C C . PHE B 1 96 ? -7.73 10.133 4.93 1 98.81 96 PHE B C 1
ATOM 1786 O O . PHE B 1 96 ? -8.852 10.008 4.43 1 98.81 96 PHE B O 1
ATOM 1793 N N . ALA B 1 97 ? -7.527 10.305 6.195 1 98.81 97 ALA B N 1
ATOM 1794 C CA . ALA B 1 97 ? -8.586 10.688 7.129 1 98.81 97 ALA B CA 1
ATOM 1795 C C . ALA B 1 97 ? -8.5 12.164 7.477 1 98.81 97 ALA B C 1
ATOM 1797 O O . ALA B 1 97 ? -7.629 12.578 8.242 1 98.81 97 ALA B O 1
ATOM 1798 N N . VAL B 1 98 ? -9.406 12.898 7.008 1 98.75 98 VAL B N 1
ATOM 1799 C CA . VAL B 1 98 ? -9.305 14.359 6.992 1 98.75 98 VAL B CA 1
ATOM 1800 C C . VAL B 1 98 ? -9.18 14.875 8.422 1 98.75 98 VAL B C 1
ATOM 1802 O O . VAL B 1 98 ? -8.398 15.789 8.695 1 98.75 98 VAL B O 1
ATOM 1805 N N . GLU B 1 99 ? -9.859 14.297 9.383 1 98.31 99 GLU B N 1
ATOM 1806 C CA . GLU B 1 99 ? -9.977 14.875 10.711 1 98.31 99 GLU B CA 1
ATOM 1807 C C . GLU B 1 99 ? -8.938 14.289 11.664 1 98.31 99 GLU B C 1
ATOM 1809 O O . GLU B 1 99 ? -8.891 14.648 12.844 1 98.31 99 GLU B O 1
ATOM 1814 N N . ASN B 1 100 ? -8.156 13.344 11.266 1 98.19 100 ASN B N 1
ATOM 1815 C CA . ASN B 1 100 ? -7.047 12.859 12.07 1 98.19 100 ASN B CA 1
ATOM 1816 C C . ASN B 1 100 ? -5.957 13.922 12.211 1 98.19 100 ASN B C 1
ATOM 1818 O O . ASN B 1 100 ? -5.773 14.758 11.328 1 98.19 100 ASN B O 1
ATOM 1822 N N . GLY B 1 101 ? -5.223 13.906 13.367 1 97.5 101 GLY B N 1
ATOM 1823 C CA . GLY B 1 101 ? -4.094 14.805 13.523 1 97.5 101 GLY B CA 1
ATOM 1824 C C . GLY B 1 101 ? -3.084 14.703 12.391 1 97.5 101 GLY B C 1
ATOM 1825 O O . GLY B 1 101 ? -2.57 15.711 11.914 1 97.5 101 GLY B O 1
ATOM 1826 N N . ASN B 1 102 ? -2.789 13.531 12.055 1 98.31 102 ASN B N 1
ATOM 1827 C CA . ASN B 1 102 ? -2.039 13.195 10.852 1 98.31 102 ASN B CA 1
ATOM 1828 C C . ASN B 1 102 ? -2.918 12.492 9.82 1 98.31 102 ASN B C 1
ATOM 1830 O O . ASN B 1 102 ? -3.217 11.305 9.961 1 98.31 102 ASN B O 1
ATOM 1834 N N . PRO B 1 103 ? -3.254 13.125 8.758 1 98.69 103 PRO B N 1
ATOM 1835 C CA . PRO B 1 103 ? -4.344 12.648 7.898 1 98.69 103 PRO B CA 1
ATOM 1836 C C . PRO B 1 103 ? -3.957 11.414 7.082 1 98.69 103 PRO B C 1
ATOM 1838 O O . PRO B 1 103 ? -4.809 10.57 6.793 1 98.69 103 PRO B O 1
ATOM 1841 N N . LEU B 1 104 ? -2.656 11.297 6.582 1 98.75 104 LEU B N 1
ATOM 1842 C CA . LEU B 1 104 ? -2.289 10.133 5.785 1 98.75 104 LEU B CA 1
ATOM 1843 C C . LEU B 1 104 ? -2.375 8.852 6.613 1 98.75 104 LEU B C 1
ATOM 1845 O O . LEU B 1 104 ? -1.673 8.711 7.617 1 98.75 104 LEU B O 1
ATOM 1849 N N . THR B 1 105 ? -3.244 7.965 6.176 1 98.62 105 THR B N 1
ATOM 1850 C CA . THR B 1 105 ? -3.363 6.703 6.902 1 98.62 105 THR B CA 1
ATOM 1851 C C . THR B 1 105 ? -2.51 5.621 6.25 1 98.62 105 THR B C 1
ATOM 1853 O O . THR B 1 105 ? -1.991 4.734 6.934 1 98.62 105 THR B O 1
ATOM 1856 N N . SER B 1 106 ? -2.414 5.711 4.914 1 98.69 106 SER B N 1
ATOM 1857 C CA . SER B 1 106 ? -1.663 4.68 4.207 1 98.69 106 SER B CA 1
ATOM 1858 C C . SER B 1 106 ? -1.428 5.07 2.75 1 98.69 106 SER B C 1
ATOM 1860 O O . SER B 1 106 ? -2.193 5.848 2.18 1 98.69 106 SER B O 1
ATOM 1862 N N . LYS B 1 107 ? -0.396 4.52 2.137 1 98.62 107 LYS B N 1
ATOM 1863 C CA . LYS B 1 107 ? -0.037 4.684 0.731 1 98.62 107 LYS B CA 1
ATOM 1864 C C . LYS B 1 107 ? 0.352 3.348 0.104 1 98.62 107 LYS B C 1
ATOM 1866 O O . LYS B 1 107 ? 0.99 2.514 0.751 1 98.62 107 LYS B O 1
ATOM 1871 N N . TYR B 1 108 ? 0.033 3.195 -1.144 1 98.56 108 TYR B N 1
ATOM 1872 C CA . TYR B 1 108 ? 0.19 1.933 -1.858 1 98.56 108 TYR B CA 1
ATOM 1873 C C . TYR B 1 108 ? 0.874 2.15 -3.203 1 98.56 108 TYR B C 1
ATOM 1875 O O . TYR B 1 108 ? 0.482 3.033 -3.971 1 98.56 108 TYR B O 1
ATOM 1883 N N . LEU B 1 109 ? 1.831 1.37 -3.482 1 98.44 109 LEU B N 1
ATOM 1884 C CA . LEU B 1 109 ? 2.512 1.338 -4.773 1 98.44 109 LEU B CA 1
ATOM 1885 C C . LEU B 1 109 ? 2.225 0.033 -5.508 1 98.44 109 LEU B C 1
ATOM 1887 O O . LEU B 1 109 ? 2.387 -1.051 -4.941 1 98.44 109 LEU B O 1
ATOM 1891 N N . LEU B 1 110 ? 1.83 0.119 -6.727 1 98.38 110 LEU B N 1
ATOM 1892 C CA . LEU B 1 110 ? 1.374 -1.052 -7.469 1 98.38 110 LEU B CA 1
ATOM 1893 C C . LEU B 1 110 ? 2.191 -1.241 -8.742 1 98.38 110 LEU B C 1
ATOM 1895 O O . LEU B 1 110 ? 2.516 -0.268 -9.422 1 98.38 110 LEU B O 1
ATOM 1899 N N . SER B 1 111 ? 2.424 -2.43 -9.086 1 97.31 111 SER B N 1
ATOM 1900 C CA . SER B 1 111 ? 3.092 -2.721 -10.352 1 97.31 111 SER B CA 1
ATOM 1901 C C . SER B 1 111 ? 2.18 -2.428 -11.539 1 97.31 111 SER B C 1
ATOM 1903 O O . SER B 1 111 ? 0.953 -2.451 -11.406 1 97.31 111 SER B O 1
ATOM 1905 N N . ALA B 1 112 ? 2.809 -2.211 -12.641 1 92.62 112 ALA B N 1
ATOM 1906 C CA . ALA B 1 112 ? 2.068 -1.899 -13.859 1 92.62 112 ALA B CA 1
ATOM 1907 C C . ALA B 1 112 ? 1.108 -3.029 -14.219 1 92.62 112 ALA B C 1
ATOM 1909 O O . ALA B 1 112 ? 1.453 -4.207 -14.102 1 92.62 112 ALA B O 1
ATOM 1910 N N . GLY B 1 113 ? -0.089 -2.6 -14.625 1 89.81 113 GLY B N 1
ATOM 1911 C CA . GLY B 1 113 ? -1.052 -3.553 -15.156 1 89.81 113 GLY B CA 1
ATOM 1912 C C . GLY B 1 113 ? -1.879 -4.227 -14.078 1 89.81 113 GLY B C 1
ATOM 1913 O O . GLY B 1 113 ? -2.791 -5 -14.383 1 89.81 113 GLY B O 1
ATOM 1914 N N . THR B 1 114 ? -1.604 -4.008 -12.859 1 94 114 THR B N 1
ATOM 1915 C CA . THR B 1 114 ? -2.361 -4.559 -11.742 1 94 114 THR B CA 1
ATOM 1916 C C . THR B 1 114 ? -3.771 -3.977 -11.703 1 94 114 THR B C 1
ATOM 1918 O O . THR B 1 114 ? -3.971 -2.799 -12.008 1 94 114 THR B O 1
ATOM 1921 N N . VAL B 1 115 ? -4.738 -4.828 -11.398 1 96.5 115 VAL B N 1
ATOM 1922 C CA . VAL B 1 115 ? -6.059 -4.305 -11.078 1 96.5 115 VAL B CA 1
ATOM 1923 C C . VAL B 1 115 ? -5.992 -3.48 -9.789 1 96.5 115 VAL B C 1
ATOM 1925 O O . VAL B 1 115 ? -5.652 -4.004 -8.727 1 96.5 115 VAL B O 1
ATOM 1928 N N . PRO B 1 116 ? -6.328 -2.268 -9.852 1 98.56 116 PRO B N 1
ATOM 1929 C CA . PRO B 1 116 ? -6.137 -1.396 -8.688 1 98.56 116 PRO B CA 1
ATOM 1930 C C . PRO B 1 116 ? -7.258 -1.528 -7.656 1 98.56 116 PRO B C 1
ATOM 1932 O O . PRO B 1 116 ? -8.281 -0.854 -7.77 1 98.56 116 PRO B O 1
ATOM 1935 N N . MET B 1 117 ? -7.055 -2.33 -6.672 1 98.81 117 MET B N 1
ATOM 1936 C CA . MET B 1 117 ? -7.957 -2.547 -5.547 1 98.81 117 MET B CA 1
ATOM 1937 C C . MET B 1 117 ? -7.176 -2.814 -4.266 1 98.81 117 MET B C 1
ATOM 1939 O O . MET B 1 117 ? -6.254 -3.635 -4.254 1 98.81 117 MET B O 1
ATOM 1943 N N . VAL B 1 118 ? -7.539 -2.127 -3.234 1 98.88 118 VAL B N 1
ATOM 1944 C CA . VAL B 1 118 ? -6.934 -2.342 -1.925 1 98.88 118 VAL B CA 1
ATOM 1945 C C . VAL B 1 118 ? -8.008 -2.299 -0.843 1 98.88 118 VAL B C 1
ATOM 1947 O O . VAL B 1 118 ? -8.836 -1.388 -0.82 1 98.88 118 VAL B O 1
ATOM 1950 N N . ALA B 1 119 ? -8.031 -3.219 -0.024 1 98.94 119 ALA B N 1
ATOM 1951 C CA . ALA B 1 119 ? -8.797 -3.213 1.219 1 98.94 119 ALA B CA 1
ATOM 1952 C C . ALA B 1 119 ? -7.875 -3.215 2.434 1 98.94 119 ALA B C 1
ATOM 1954 O O . ALA B 1 119 ? -6.863 -3.914 2.449 1 98.94 119 ALA B O 1
ATOM 1955 N N . THR B 1 120 ? -8.211 -2.439 3.402 1 98.81 120 THR B N 1
ATOM 1956 C CA . THR B 1 120 ? -7.375 -2.307 4.59 1 98.81 120 THR B CA 1
ATOM 1957 C C . THR B 1 120 ? -8.211 -1.87 5.793 1 98.81 120 THR B C 1
ATOM 1959 O O . THR B 1 120 ? -9.438 -1.82 5.715 1 98.81 120 THR B O 1
ATOM 1962 N N . ARG B 1 121 ? -7.52 -1.744 6.934 1 98.75 121 ARG B N 1
ATOM 1963 C CA . ARG B 1 121 ? -8.094 -1.141 8.133 1 98.75 121 ARG B CA 1
ATOM 1964 C C . ARG B 1 121 ? -7.371 0.151 8.492 1 98.75 121 ARG B C 1
ATOM 1966 O O . ARG B 1 121 ? -6.141 0.211 8.453 1 98.75 121 ARG B O 1
ATOM 1973 N N . ILE B 1 122 ? -8.188 1.139 8.781 1 98.44 122 ILE B N 1
ATOM 1974 C CA . ILE B 1 122 ? -7.555 2.396 9.172 1 98.44 122 ILE B CA 1
ATOM 1975 C C . ILE B 1 122 ? -8.102 2.854 10.516 1 98.44 122 ILE B C 1
ATOM 1977 O O . ILE B 1 122 ? -9.148 2.379 10.961 1 98.44 122 ILE B O 1
ATOM 1981 N N . LYS B 1 123 ? -7.355 3.805 11.125 1 98.12 123 LYS B N 1
ATOM 1982 C CA . LYS B 1 123 ? -7.809 4.473 12.344 1 98.12 123 LYS B CA 1
ATOM 1983 C C . LYS B 1 123 ? -8.508 5.789 12.023 1 98.12 123 LYS B C 1
ATOM 1985 O O . LYS B 1 123 ? -8.047 6.551 11.172 1 98.12 123 LYS B O 1
ATOM 1990 N N . LEU B 1 124 ? -9.562 5.957 12.664 1 98.25 124 LEU B N 1
ATOM 1991 C CA . LEU B 1 124 ? -10.25 7.242 12.68 1 98.25 124 LEU B CA 1
ATOM 1992 C C . LEU B 1 124 ? -10.391 7.766 14.109 1 98.25 124 LEU B C 1
ATOM 1994 O O . LEU B 1 124 ? -11.062 7.152 14.938 1 98.25 124 LEU B O 1
ATOM 1998 N N . GLY B 1 125 ? -9.789 8.898 14.344 1 97.69 125 GLY B N 1
ATOM 1999 C CA . GLY B 1 125 ? -9.875 9.492 15.672 1 97.69 125 GLY B CA 1
ATOM 2000 C C . GLY B 1 125 ? -11.25 10.047 15.984 1 97.69 125 GLY B C 1
ATOM 2001 O O . GLY B 1 125 ? -11.641 10.125 17.156 1 97.69 125 GLY B O 1
ATOM 2002 N N . GLN B 1 126 ? -12.039 10.414 15.047 1 98.19 126 GLN B N 1
ATOM 2003 C CA . GLN B 1 126 ? -13.391 10.961 15.078 1 98.19 126 GLN B CA 1
ATOM 2004 C C . GLN B 1 126 ? -14.078 10.836 13.727 1 98.19 126 GLN B C 1
ATOM 2006 O O . GLN B 1 126 ? -13.477 10.352 12.766 1 98.19 126 GLN B O 1
ATOM 2011 N N . SER B 1 127 ? -15.344 11.18 13.719 1 98.75 127 SER B N 1
ATOM 2012 C CA . SER B 1 127 ? -16.031 11.234 12.438 1 98.75 127 SER B CA 1
ATOM 2013 C C . SER B 1 127 ? -15.25 12.062 11.422 1 98.75 127 SER B C 1
ATOM 2015 O O . SER B 1 127 ? -14.766 13.148 11.742 1 98.75 127 SER B O 1
ATOM 2017 N N . SER B 1 128 ? -15.172 11.586 10.188 1 98.75 128 SER B N 1
ATOM 2018 C CA . SER B 1 128 ? -14.273 12.195 9.219 1 98.75 128 SER B CA 1
ATOM 2019 C C . SER B 1 128 ? -14.656 11.812 7.793 1 98.75 128 SER B C 1
ATOM 2021 O O . SER B 1 128 ? -15.203 10.734 7.559 1 98.75 128 SER B O 1
ATOM 2023 N N . ASP B 1 129 ? -14.352 12.75 6.879 1 98.81 129 ASP B N 1
ATOM 2024 C CA . ASP B 1 129 ? -14.234 12.305 5.492 1 98.81 129 ASP B CA 1
ATOM 2025 C C . ASP B 1 129 ? -12.984 11.453 5.293 1 98.81 129 ASP B C 1
ATOM 2027 O O . ASP B 1 129 ? -11.922 11.758 5.832 1 98.81 129 ASP B O 1
ATOM 2031 N N . VAL B 1 130 ? -13.18 10.406 4.551 1 98.94 130 VAL B N 1
ATOM 2032 C CA . VAL B 1 130 ? -12.062 9.602 4.051 1 98.94 130 VAL B CA 1
ATOM 2033 C C . VAL B 1 130 ? -11.852 9.883 2.564 1 98.94 130 VAL B C 1
ATOM 2035 O O . VAL B 1 130 ? -12.773 9.727 1.761 1 98.94 130 VAL B O 1
ATOM 2038 N N . ILE B 1 131 ? -10.68 10.352 2.238 1 98.94 131 ILE B N 1
ATOM 2039 C CA . ILE B 1 131 ? -10.336 10.633 0.85 1 98.94 131 ILE B CA 1
ATOM 2040 C C . ILE B 1 131 ? -9.492 9.492 0.287 1 98.94 131 ILE B C 1
ATOM 2042 O O . ILE B 1 131 ? -8.492 9.094 0.892 1 98.94 131 ILE B O 1
ATOM 2046 N N . ALA B 1 132 ? -9.938 8.969 -0.806 1 98.94 132 ALA B N 1
ATOM 2047 C CA . ALA B 1 132 ? -9.109 8.086 -1.629 1 98.94 132 ALA B CA 1
ATOM 2048 C C . ALA B 1 132 ? -8.469 8.859 -2.781 1 98.94 132 ALA B C 1
ATOM 2050 O O . ALA B 1 132 ? -9.148 9.586 -3.502 1 98.94 132 ALA B O 1
ATOM 2051 N N . ALA B 1 133 ? -7.191 8.766 -2.91 1 98.94 133 ALA B N 1
ATOM 2052 C CA . ALA B 1 133 ? -6.461 9.352 -4.031 1 98.94 133 ALA B CA 1
ATOM 2053 C C . ALA B 1 133 ? -5.805 8.266 -4.887 1 98.94 133 ALA B C 1
ATOM 2055 O O . ALA B 1 133 ? -5.254 7.297 -4.355 1 98.94 133 ALA B O 1
ATOM 2056 N N . VAL B 1 134 ? -5.883 8.422 -6.195 1 98.81 134 VAL B N 1
ATOM 2057 C CA . VAL B 1 134 ? -5.34 7.453 -7.141 1 98.81 134 VAL B CA 1
ATOM 2058 C C . VAL B 1 134 ? -4.543 8.18 -8.219 1 98.81 134 VAL B C 1
ATOM 2060 O O . VAL B 1 134 ? -5.02 9.164 -8.797 1 98.81 134 VAL B O 1
ATOM 2063 N N . LYS B 1 135 ? -3.309 7.734 -8.406 1 98.31 135 LYS B N 1
ATOM 2064 C CA . LYS B 1 135 ? -2.518 8.266 -9.516 1 98.31 135 LYS B CA 1
ATOM 2065 C C . LYS B 1 135 ? -2.676 7.402 -10.766 1 98.31 135 LYS B C 1
ATOM 2067 O O . LYS B 1 135 ? -2.234 6.25 -10.789 1 98.31 135 LYS B O 1
ATOM 2072 N N . SER B 1 136 ? -3.266 7.957 -11.766 1 97.75 136 SER B N 1
ATOM 2073 C CA . SER B 1 136 ? -3.461 7.324 -13.07 1 97.75 136 SER B CA 1
ATOM 2074 C C . SER B 1 136 ? -2.855 8.164 -14.188 1 97.75 136 SER B C 1
ATOM 2076 O O . SER B 1 136 ? -3.174 9.344 -14.328 1 97.75 136 SER B O 1
ATOM 2078 N N . GLY B 1 137 ? -1.964 7.535 -14.969 1 95.25 137 GLY B N 1
ATOM 2079 C CA . GLY B 1 137 ? -1.32 8.273 -16.047 1 95.25 137 GLY B CA 1
ATOM 2080 C C . GLY B 1 137 ? -0.62 9.531 -15.57 1 95.25 137 GLY B C 1
ATOM 2081 O O . GLY B 1 137 ? -0.664 10.562 -16.25 1 95.25 137 GLY B O 1
ATOM 2082 N N . GLY B 1 138 ? -0.257 9.539 -14.43 1 94.56 138 GLY B N 1
ATOM 2083 C CA . GLY B 1 138 ? 0.508 10.664 -13.914 1 94.56 138 GLY B CA 1
ATOM 2084 C C . GLY B 1 138 ? -0.354 11.711 -13.234 1 94.56 138 GLY B C 1
ATOM 2085 O O . GLY B 1 138 ? 0.164 12.656 -12.633 1 94.56 138 GLY B O 1
ATOM 2086 N N . THR B 1 139 ? -1.623 11.562 -13.328 1 97.25 139 THR B N 1
ATOM 2087 C CA . THR B 1 139 ? -2.557 12.516 -12.734 1 97.25 139 THR B CA 1
ATOM 2088 C C . THR B 1 139 ? -3.203 11.93 -11.484 1 97.25 139 THR B C 1
ATOM 2090 O O . THR B 1 139 ? -3.57 10.758 -11.453 1 97.25 139 THR B O 1
ATOM 2093 N N . TRP B 1 140 ? -3.357 12.789 -10.477 1 98.25 140 TRP B N 1
ATOM 2094 C CA . TRP B 1 140 ? -4.035 12.367 -9.258 1 98.25 140 TRP B CA 1
ATOM 2095 C C . TRP B 1 140 ? -5.531 12.648 -9.344 1 98.25 140 TRP B C 1
ATOM 2097 O O . TRP B 1 140 ? -5.945 13.781 -9.602 1 98.25 140 TRP B O 1
ATOM 2107 N N . TYR B 1 141 ? -6.301 11.625 -9.07 1 98.81 141 TYR B N 1
ATOM 2108 C CA . TYR B 1 141 ? -7.75 11.656 -8.945 1 98.81 141 TYR B CA 1
ATOM 2109 C C . TYR B 1 141 ? -8.18 11.359 -7.512 1 98.81 141 TYR B C 1
ATOM 2111 O O . TYR B 1 141 ? -7.43 10.742 -6.75 1 98.81 141 TYR B O 1
ATOM 2119 N N . SER B 1 142 ? -9.406 11.805 -7.164 1 98.81 142 SER B N 1
ATOM 2120 C CA . SER B 1 142 ? -9.828 11.523 -5.801 1 98.81 142 SER B CA 1
ATOM 2121 C C . SER B 1 142 ? -11.344 11.336 -5.715 1 98.81 142 SER B C 1
ATOM 2123 O O . SER B 1 142 ? -12.07 11.727 -6.629 1 98.81 142 SER B O 1
ATOM 2125 N N . ALA B 1 143 ? -11.75 10.711 -4.734 1 98.88 143 ALA B N 1
ATOM 2126 C CA . ALA B 1 143 ? -13.109 10.617 -4.207 1 98.88 143 ALA B CA 1
ATOM 2127 C C . ALA B 1 143 ? -13.109 10.656 -2.684 1 98.88 143 ALA B C 1
ATOM 2129 O O . ALA B 1 143 ? -12.07 10.469 -2.049 1 98.88 143 ALA B O 1
ATOM 2130 N N . ALA B 1 144 ? -14.258 10.898 -2.105 1 98.75 144 ALA B N 1
ATOM 2131 C CA . ALA B 1 144 ? -14.359 10.977 -0.65 1 98.75 144 ALA B CA 1
ATOM 2132 C C . ALA B 1 144 ? -15.648 10.336 -0.152 1 98.75 144 ALA B C 1
ATOM 2134 O O . ALA B 1 144 ? -16.625 10.242 -0.893 1 98.75 144 ALA B O 1
ATOM 2135 N N . ARG B 1 145 ? -15.57 9.875 1.047 1 98.62 145 ARG B N 1
ATOM 2136 C CA . ARG B 1 145 ? -16.703 9.305 1.758 1 98.62 145 ARG B CA 1
ATOM 2137 C C . ARG B 1 145 ? -16.672 9.688 3.234 1 98.62 145 ARG B C 1
ATOM 2139 O O . ARG B 1 145 ? -15.648 9.547 3.895 1 98.62 145 ARG B O 1
ATOM 2146 N N . GLU B 1 146 ? -17.844 10.07 3.684 1 98.81 146 GLU B N 1
ATOM 2147 C CA . GLU B 1 146 ? -17.922 10.344 5.113 1 98.81 146 GLU B CA 1
ATOM 2148 C C . GLU B 1 146 ? -18.125 9.062 5.918 1 98.81 146 GLU B C 1
ATOM 2150 O O . GLU B 1 146 ? -18.906 8.203 5.531 1 98.81 146 GLU B O 1
ATOM 2155 N N . VAL B 1 147 ? -17.438 8.961 7.039 1 98.88 147 VAL B N 1
ATOM 2156 C CA . VAL B 1 147 ? -17.641 7.902 8.023 1 98.88 147 VAL B CA 1
ATOM 2157 C C . VAL B 1 147 ? -17.906 8.508 9.398 1 98.88 147 VAL B C 1
ATOM 2159 O O . VAL B 1 147 ? -17.094 9.281 9.914 1 98.88 147 VAL B O 1
ATOM 2162 N N . LYS B 1 148 ? -19.016 8.18 9.953 1 98.81 148 LYS B N 1
ATOM 2163 C CA . LYS B 1 148 ? -19.312 8.57 11.328 1 98.81 148 LYS B CA 1
ATOM 2164 C C . LYS B 1 148 ? -18.719 7.574 12.328 1 98.81 148 LYS B C 1
ATOM 2166 O O . LYS B 1 148 ? -18.812 6.359 12.125 1 98.81 148 LYS B O 1
ATOM 2171 N N . VAL B 1 149 ? -18.188 8.125 13.375 1 98.56 149 VAL B N 1
ATOM 2172 C CA . VAL B 1 149 ? -17.5 7.281 14.352 1 98.56 149 VAL B CA 1
ATOM 2173 C C . VAL B 1 149 ? -18.156 7.441 15.727 1 98.56 149 VAL B C 1
ATOM 2175 O O . VAL B 1 149 ? -18.344 8.562 16.203 1 98.56 149 VAL B O 1
ATOM 2178 N N . THR B 1 150 ? -18.5 6.379 16.344 1 97.25 150 THR B N 1
ATOM 2179 C CA . THR B 1 150 ? -19.109 6.418 17.656 1 97.25 150 THR B CA 1
ATOM 2180 C C . THR B 1 150 ? -18.047 6.531 18.75 1 97.25 150 THR B C 1
ATOM 2182 O O . THR B 1 150 ? -18.094 7.438 19.578 1 97.25 150 THR B O 1
ATOM 2185 N N . ILE B 1 151 ? -17.078 5.621 18.719 1 94.94 151 ILE B N 1
ATOM 2186 C CA . ILE B 1 151 ? -15.938 5.664 19.625 1 94.94 151 ILE B CA 1
ATOM 2187 C C . ILE B 1 151 ? -14.656 5.891 18.812 1 94.94 151 ILE B C 1
ATOM 2189 O O . ILE B 1 151 ? -14.266 5.043 18.016 1 94.94 151 ILE B O 1
ATOM 2193 N N . GLY B 1 152 ? -13.93 6.98 19.078 1 93.62 152 GLY B N 1
ATOM 2194 C CA . GLY B 1 152 ? -12.734 7.332 18.344 1 93.62 152 GLY B CA 1
ATOM 2195 C C . GLY B 1 152 ? -11.594 6.352 18.547 1 93.62 152 GLY B C 1
ATOM 2196 O O . GLY B 1 152 ? -11.453 5.781 19.625 1 93.62 152 GLY B O 1
ATOM 2197 N N . GLY B 1 153 ? -10.828 6.184 17.578 1 86.12 153 GLY B N 1
ATOM 2198 C CA . GLY B 1 153 ? -9.727 5.238 17.594 1 86.12 153 GLY B CA 1
ATOM 2199 C C . GLY B 1 153 ? -8.453 5.809 18.188 1 86.12 153 GLY B C 1
ATOM 2200 O O . GLY B 1 153 ? -7.48 5.078 18.391 1 86.12 153 GLY B O 1
ATOM 2201 N N . CYS B 1 154 ? -8.219 7.117 18.094 1 70.75 154 CYS B N 1
ATOM 2202 C CA . CYS B 1 154 ? -6.992 7.691 18.625 1 70.75 154 CYS B CA 1
ATOM 2203 C C . CYS B 1 154 ? -7.125 7.984 20.125 1 70.75 154 CYS B C 1
ATOM 2205 O O . CYS B 1 154 ? -6.164 8.398 20.766 1 70.75 154 CYS B O 1
ATOM 2207 N N . GLY B 1 155 ? -8.383 8.062 20.656 1 53.25 155 GLY B N 1
ATOM 2208 C CA . GLY B 1 155 ? -8.695 8.562 22 1 53.25 155 GLY B CA 1
ATOM 2209 C C . GLY B 1 155 ? -7.727 8.078 23.062 1 53.25 155 GLY B C 1
ATOM 2210 O O . GLY B 1 155 ? -6.52 7.996 22.812 1 53.25 155 GLY B O 1
ATOM 2211 N N . GLY B 1 156 ? -8.195 7.02 23.938 1 35.41 156 GLY B N 1
ATOM 2212 C CA . GLY B 1 156 ? -7.953 7.125 25.375 1 35.41 156 GLY B CA 1
ATOM 2213 C C . GLY B 1 156 ? -6.48 7.039 25.734 1 35.41 156 GLY B C 1
ATOM 2214 O O . GLY B 1 156 ? -5.656 6.652 24.906 1 35.41 156 GLY B O 1
#

Secondary structure (DSSP, 8-state):
---------------------------------S----HHHHH--SHHHHHHHHHS-S--EE--EEEE--SEEEEGGGEEEEEEE--SSEEEEEEEETTSSS-EEEEEEE-TT---EEEEEE--SSSEEEEEEEEETTEEEEEEEEEEEEE-SS--/------------------------------GGGS----HHHHH--SHHHHHHHHHS-S--EE--EEEE--SEEEEGGGEEEEEEE--SSEEEEEEEETTSSS-EEEEEEE-TT---EEEEEE--SSSEEEEEEEEETTEEEEEEEEEEEEE-SS--

Organism: NCBI:txid713585

Solvent-accessible surface area (backbone atoms only — not comparable to full-atom values): 16855 Å² total; per-residue (Å²): 132,88,83,91,84,79,83,68,78,71,81,69,74,72,69,73,66,70,70,65,71,66,69,67,72,66,70,66,63,78,73,67,76,42,55,54,83,46,60,60,20,58,63,19,54,45,47,63,49,14,34,31,40,64,70,73,42,73,77,62,41,84,41,77,51,48,75,48,58,52,61,66,29,67,48,10,46,63,35,54,39,32,44,35,42,83,69,64,64,44,44,38,38,34,38,30,31,50,67,29,71,42,9,39,46,34,40,36,39,43,33,83,81,42,56,55,40,43,33,36,37,38,61,29,46,46,53,29,46,35,36,42,36,37,30,35,79,86,40,51,24,27,37,74,46,66,29,39,39,74,37,45,37,65,59,136,141,80,80,72,78,74,77,77,77,72,73,72,71,73,69,73,67,71,70,66,71,67,67,64,71,67,70,65,65,75,70,72,71,40,55,55,83,47,60,62,19,56,63,19,54,45,47,63,49,13,34,31,39,62,71,72,42,74,79,62,40,84,41,77,50,50,76,47,58,51,61,66,29,66,49,11,46,62,34,55,38,32,43,35,43,83,69,62,66,42,42,37,38,37,37,30,30,50,66,28,73,42,11,40,45,32,40,37,40,44,32,83,81,40,55,55,40,43,32,39,37,38,62,30,45,46,52,29,46,34,36,41,38,38,30,35,78,86,40,50,22,26,37,72,45,67,29,39,38,74,36,42,36,65,58,135

Nearest PDB structures (foldseek):
  2ox5-assembly1_Y  TM=8.825E-01  e=6.311E-12  Paracoccus denitrificans
  2nnc-assembly1_B  TM=8.365E-01  e=9.894E-11  Chlorobium limicola
  2nnc-assembly1_A  TM=8.518E-01  e=1.884E-10  Chlorobium limicola
  6mfa-assembly1_A  TM=5.109E-01  e=4.648E-02  Homo sapiens
  8oe4-assembly1_D  TM=4.407E-01  e=3.340E+00  Homo sapiens

InterPro domains:
  IPR006311 Twin-arginine translocation pathway, signal sequence [PS51318] (1-35)
  IPR016568 Sulphur oxidation, SoxY [PIRSF010312] (21-156)
  IPR016568 Sulphur oxidation, SoxY [TIGR04488] (5-156)
  IPR032711 Ig-like SoxY domain [PF13501] (52-154)
  IPR038162 Ig-like SoxY domain superfamily [G3DSA:2.60.40.2470] (34-156)

pLDDT: mean 82.79, std 26.65, range [21.31, 98.94]

Radius of gyration: 30.5 Å; Cα contacts (8 Å, |Δi|>4): 713; chains: 2; bounding box: 115×95×54 Å

Foldseek 3Di:
DDDDDDPPDCPPCPVVPVPPPPPVPPCPVCPPPPDDDLPQLQQDFADQSNCCSVPVHSDAAADQKDKDWDQEAAEQQWTKIKIFGPAAQWAKKWKFWRPDRRTTFDMDGDDHPDGDMDMGTGGFQAWTKMKMWIQHPNHIHIDIDTYGYNHGNVDD/DDPPVPPPPPPVPPPVPCPPPCPVPPCPVCPVPPDDDLPQLQQDFADQSNCCSVPVHSDAAADQKDKDWDQEAAEQQWTKIKIFGPAAQWAKKWKFWRPDRRTTFDMDGDDHPDGDMDMGTGGFQAWTKMKMWIQHPNHIHIDIDTYGYNHGNVDD